Protein AF-A0A9D5YUS1-F1 (afdb_monomer)

Radius of gyration: 22.43 Å; Cα contacts (8 Å, |Δi|>4): 628; chains: 1; bounding box: 53×38×74 Å

Structure (mmCIF, N/CA/C/O backbone):
data_AF-A0A9D5YUS1-F1
#
_entry.id   AF-A0A9D5YUS1-F1
#
loop_
_atom_site.group_PDB
_atom_site.id
_atom_site.type_symbol
_atom_site.label_atom_id
_atom_site.label_alt_id
_atom_site.label_comp_id
_atom_site.label_asym_id
_atom_site.label_entity_id
_atom_site.label_seq_id
_atom_site.pdbx_PDB_ins_code
_atom_site.Cartn_x
_atom_site.Cartn_y
_atom_site.Cartn_z
_atom_site.occupancy
_atom_site.B_iso_or_equiv
_atom_site.auth_seq_id
_atom_site.auth_comp_id
_atom_site.auth_asym_id
_atom_site.auth_atom_id
_atom_site.pdbx_PDB_model_num
ATOM 1 N N . MET A 1 1 ? -19.672 -1.812 -15.812 1.00 39.19 1 MET A N 1
ATOM 2 C CA . MET A 1 1 ? -18.344 -2.296 -16.246 1.00 39.19 1 MET A CA 1
ATOM 3 C C . MET A 1 1 ? -17.458 -2.281 -15.015 1.00 39.19 1 MET A C 1
ATOM 5 O O . MET A 1 1 ? -17.351 -1.230 -14.402 1.00 39.19 1 MET A O 1
ATOM 9 N N . THR A 1 2 ? -16.936 -3.424 -14.576 1.00 44.16 2 THR A N 1
ATOM 10 C CA . THR A 1 2 ? -15.989 -3.478 -13.451 1.00 44.16 2 THR A CA 1
ATOM 11 C C . THR A 1 2 ? -14.729 -2.707 -13.833 1.00 44.16 2 THR A C 1
ATOM 13 O O . THR A 1 2 ? -14.176 -2.952 -14.905 1.00 44.16 2 THR A O 1
ATOM 16 N N . ALA A 1 3 ? -14.318 -1.747 -13.003 1.00 53.91 3 ALA A N 1
ATOM 17 C CA . ALA A 1 3 ? -13.091 -0.990 -13.224 1.00 53.91 3 ALA A CA 1
ATOM 18 C C . ALA A 1 3 ? -11.908 -1.963 -13.360 1.00 53.91 3 ALA A C 1
ATOM 20 O O . ALA A 1 3 ? -11.764 -2.884 -12.553 1.00 53.91 3 ALA A O 1
ATOM 21 N N . LYS A 1 4 ? -11.114 -1.803 -14.424 1.00 78.38 4 LYS A N 1
ATOM 22 C CA . LYS A 1 4 ? -9.898 -2.595 -14.636 1.00 78.38 4 LYS A CA 1
ATOM 23 C C . LYS A 1 4 ? -8.860 -2.182 -13.596 1.00 78.38 4 LYS A C 1
ATOM 25 O O . LYS A 1 4 ? -8.662 -0.986 -13.415 1.00 78.38 4 LYS A O 1
ATOM 30 N N . LEU A 1 5 ? -8.214 -3.155 -12.950 1.00 85.50 5 LEU A N 1
ATOM 31 C CA . LEU A 1 5 ? -7.051 -2.908 -12.090 1.00 85.50 5 LEU A CA 1
ATOM 32 C C . LEU A 1 5 ? -5.943 -2.273 -12.940 1.00 85.50 5 LEU A C 1
ATOM 34 O O . LEU A 1 5 ? -5.672 -2.793 -14.019 1.00 85.50 5 LEU A O 1
ATOM 38 N N . LYS A 1 6 ? -5.292 -1.210 -12.472 1.00 93.75 6 LYS A N 1
ATOM 39 C CA . LYS A 1 6 ? -4.247 -0.488 -13.208 1.00 93.75 6 LYS A CA 1
ATOM 40 C C . LYS A 1 6 ? -2.895 -0.593 -12.515 1.00 93.75 6 LYS A C 1
ATOM 42 O O . LYS A 1 6 ? -2.761 -0.259 -11.341 1.00 93.75 6 LYS A O 1
ATOM 47 N N . ILE A 1 7 ? -1.872 -1.017 -13.247 1.00 96.88 7 ILE A N 1
ATOM 48 C CA . ILE A 1 7 ? -0.494 -1.103 -12.752 1.00 96.88 7 ILE A CA 1
ATOM 49 C C . ILE A 1 7 ? 0.376 -0.133 -13.545 1.00 96.88 7 ILE A C 1
ATOM 51 O O . ILE A 1 7 ? 0.445 -0.222 -14.770 1.00 96.88 7 ILE A O 1
ATOM 55 N N . LEU A 1 8 ? 1.072 0.760 -12.848 1.00 98.44 8 LEU A N 1
ATOM 56 C CA . LEU A 1 8 ? 1.990 1.726 -13.437 1.00 98.44 8 LEU A CA 1
ATOM 57 C C . LEU A 1 8 ? 3.441 1.370 -13.106 1.00 98.44 8 LEU A C 1
ATOM 59 O O . LEU A 1 8 ? 3.817 1.271 -11.939 1.00 98.44 8 LEU A O 1
ATOM 63 N N . LEU A 1 9 ? 4.276 1.218 -14.132 1.00 98.62 9 LEU A N 1
ATOM 64 C CA . LEU A 1 9 ? 5.709 0.965 -13.981 1.00 98.62 9 LEU A CA 1
ATOM 65 C C . LEU A 1 9 ? 6.512 2.247 -14.198 1.00 98.62 9 LEU A C 1
ATOM 67 O O . LEU A 1 9 ? 6.375 2.911 -15.226 1.00 98.62 9 LEU A O 1
ATOM 71 N N . VAL A 1 10 ? 7.397 2.576 -13.260 1.00 98.56 10 VAL A N 1
ATOM 72 C CA . VAL A 1 10 ? 8.106 3.863 -13.242 1.00 98.56 10 VAL A CA 1
ATOM 73 C C . VAL A 1 10 ? 9.614 3.653 -13.283 1.00 98.56 10 VAL A C 1
ATOM 75 O O . VAL A 1 10 ? 10.173 2.947 -12.448 1.00 98.56 10 VAL A O 1
ATOM 78 N N . CYS A 1 11 ? 10.287 4.288 -14.245 1.00 98.12 11 CYS A N 1
ATOM 79 C CA . CYS A 1 11 ? 11.751 4.392 -14.265 1.00 98.12 11 CYS A CA 1
ATOM 80 C C . CYS A 1 11 ? 12.205 5.831 -14.569 1.00 98.12 11 CYS A C 1
ATOM 82 O O . CYS A 1 11 ? 11.420 6.766 -14.446 1.00 98.12 11 CYS A O 1
ATOM 84 N N . THR A 1 12 ? 13.463 6.035 -14.971 1.00 97.88 12 THR A N 1
ATOM 85 C CA . THR A 1 12 ? 13.979 7.369 -15.321 1.00 97.88 12 THR A CA 1
ATOM 86 C C . THR A 1 12 ? 13.372 7.910 -16.621 1.00 97.88 12 THR A C 1
ATOM 88 O O . THR A 1 12 ? 12.560 8.829 -16.588 1.00 97.88 12 THR A O 1
ATOM 91 N N . GLY A 1 13 ? 13.744 7.340 -17.773 1.00 96.94 13 GLY A N 1
ATOM 92 C CA . GLY A 1 13 ? 13.405 7.903 -19.089 1.00 96.94 13 GLY A CA 1
ATOM 93 C C . GLY A 1 13 ? 12.261 7.214 -19.837 1.00 96.94 13 GLY A C 1
ATOM 94 O O . GLY A 1 13 ? 11.932 7.634 -20.937 1.00 96.94 13 GLY A O 1
ATOM 95 N N . ASN A 1 14 ? 11.687 6.135 -19.292 1.00 98.44 14 ASN A N 1
ATOM 96 C CA . ASN A 1 14 ? 10.651 5.318 -19.947 1.00 98.44 14 ASN A CA 1
ATOM 97 C C . ASN A 1 14 ? 11.000 4.838 -21.371 1.00 98.44 14 ASN A C 1
ATOM 99 O O . ASN A 1 14 ? 10.140 4.696 -22.233 1.00 98.44 14 ASN A O 1
ATOM 103 N N . THR A 1 15 ? 12.278 4.548 -21.613 1.00 97.81 15 THR A N 1
ATOM 104 C CA . THR A 1 15 ? 12.771 3.995 -22.889 1.00 97.81 15 THR A CA 1
ATOM 105 C C . THR A 1 15 ? 13.453 2.637 -22.731 1.00 97.81 15 THR A C 1
ATOM 107 O O . THR A 1 15 ? 13.662 1.944 -23.723 1.00 97.81 15 THR A O 1
ATOM 110 N N . CYS A 1 16 ? 13.810 2.247 -21.502 1.00 97.50 16 CYS A N 1
ATOM 111 C CA . CYS A 1 16 ? 14.484 0.982 -21.200 1.00 97.50 16 CYS A CA 1
ATOM 112 C C . CYS A 1 16 ? 13.656 0.147 -20.215 1.00 97.50 16 CYS A C 1
ATOM 114 O O . CYS A 1 16 ? 12.750 -0.569 -20.626 1.00 97.50 16 CYS A O 1
ATOM 116 N N . ARG A 1 17 ? 13.932 0.270 -18.911 1.00 98.31 17 ARG A N 1
ATOM 117 C CA . ARG A 1 17 ? 13.403 -0.614 -17.859 1.00 98.31 17 ARG A CA 1
ATOM 118 C C . ARG A 1 17 ? 11.883 -0.681 -17.801 1.00 98.31 17 ARG A C 1
ATOM 120 O O . ARG A 1 17 ? 11.339 -1.767 -17.942 1.00 98.31 17 ARG A O 1
ATOM 127 N N . SER A 1 18 ? 11.192 0.449 -17.628 1.00 98.31 18 SER A N 1
ATOM 128 C CA . SER A 1 18 ? 9.726 0.429 -17.506 1.00 98.31 18 SER A CA 1
ATOM 129 C C . SER A 1 18 ? 9.020 0.036 -18.810 1.00 98.31 18 SER A C 1
ATOM 131 O O . SER A 1 18 ? 7.980 -0.606 -18.742 1.00 98.31 18 SER A O 1
ATOM 133 N N . ALA A 1 19 ? 9.627 0.298 -19.975 1.00 98.44 19 ALA A N 1
ATOM 134 C CA . ALA A 1 19 ? 9.123 -0.163 -21.273 1.00 98.44 19 ALA A CA 1
ATOM 135 C C . ALA A 1 19 ? 9.233 -1.693 -21.430 1.00 98.44 19 ALA A C 1
ATOM 137 O O . ALA A 1 19 ? 8.261 -2.357 -21.783 1.00 98.44 19 ALA A O 1
ATOM 138 N N . MET A 1 20 ? 10.402 -2.270 -21.114 1.00 98.62 20 MET A N 1
ATOM 139 C CA . MET A 1 20 ? 10.592 -3.729 -21.101 1.00 98.62 20 MET A CA 1
ATOM 140 C C . MET A 1 20 ? 9.667 -4.395 -20.080 1.00 98.62 20 MET A C 1
ATOM 142 O O . MET A 1 20 ? 9.009 -5.386 -20.383 1.00 98.62 20 MET A O 1
ATOM 146 N N . ALA A 1 21 ? 9.586 -3.822 -18.880 1.00 98.56 21 ALA A N 1
ATOM 147 C CA . ALA A 1 21 ? 8.764 -4.342 -17.802 1.00 98.56 21 ALA A CA 1
ATOM 148 C C . ALA A 1 21 ? 7.266 -4.311 -18.150 1.00 98.56 21 ALA A C 1
ATOM 150 O O . ALA A 1 21 ? 6.559 -5.255 -17.815 1.00 98.56 21 ALA A O 1
ATOM 151 N N . GLU A 1 22 ? 6.785 -3.284 -18.863 1.00 98.62 22 GLU A N 1
ATOM 152 C CA . GLU A 1 22 ? 5.395 -3.223 -19.328 1.00 98.62 22 GLU A CA 1
ATOM 153 C C . GLU A 1 22 ? 5.089 -4.384 -20.281 1.00 98.62 22 GLU A C 1
ATOM 155 O O . GLU A 1 22 ? 4.113 -5.106 -20.074 1.00 98.62 22 GLU A O 1
ATOM 160 N N . ALA A 1 23 ? 5.933 -4.606 -21.294 1.00 98.25 23 ALA A N 1
ATOM 161 C CA . ALA A 1 23 ? 5.740 -5.697 -22.249 1.00 98.25 23 ALA A CA 1
ATOM 162 C C . ALA A 1 23 ? 5.805 -7.079 -21.577 1.00 98.25 23 ALA A C 1
ATOM 164 O O . ALA A 1 23 ? 4.957 -7.936 -21.837 1.00 98.25 23 ALA A O 1
ATOM 165 N N . LEU A 1 24 ? 6.774 -7.280 -20.677 1.00 98.50 24 LEU A N 1
ATOM 166 C CA . LEU A 1 24 ? 6.909 -8.510 -19.897 1.00 98.50 24 LEU A CA 1
ATOM 167 C C . LEU A 1 24 ? 5.684 -8.754 -19.012 1.00 98.50 24 LEU A C 1
ATOM 169 O O . LEU A 1 24 ? 5.133 -9.853 -19.028 1.00 98.50 24 LEU A O 1
ATOM 173 N N . LEU A 1 25 ? 5.232 -7.740 -18.270 1.00 98.00 25 LEU A N 1
ATOM 174 C CA . LEU A 1 25 ? 4.095 -7.873 -17.364 1.00 98.00 25 LEU A CA 1
ATOM 175 C C . LEU A 1 25 ? 2.804 -8.166 -18.131 1.00 98.00 25 LEU A C 1
ATOM 177 O O . LEU A 1 25 ? 2.051 -9.044 -17.721 1.00 98.00 25 LEU A O 1
ATOM 181 N N . ARG A 1 26 ? 2.570 -7.504 -19.272 1.00 97.25 26 ARG A N 1
ATOM 182 C CA . ARG A 1 26 ? 1.420 -7.812 -20.139 1.00 97.25 26 ARG A CA 1
ATOM 183 C C . ARG A 1 26 ? 1.423 -9.276 -20.582 1.00 97.25 26 ARG A C 1
ATOM 185 O O . ARG A 1 26 ? 0.380 -9.919 -20.501 1.00 97.25 26 ARG A O 1
ATOM 192 N N . ARG A 1 27 ? 2.578 -9.819 -20.992 1.00 97.00 27 ARG A N 1
ATOM 193 C CA . ARG A 1 27 ? 2.707 -11.244 -21.344 1.00 97.00 27 ARG A CA 1
ATOM 194 C C . ARG A 1 27 ? 2.386 -12.149 -20.153 1.00 97.00 27 ARG A C 1
ATOM 196 O O . ARG A 1 27 ? 1.544 -13.028 -20.285 1.00 97.00 27 ARG A O 1
ATOM 203 N N . ILE A 1 28 ? 3.007 -11.899 -18.997 1.00 96.31 28 ILE A N 1
ATOM 204 C CA . ILE A 1 28 ? 2.814 -12.702 -17.776 1.00 96.31 28 ILE A CA 1
ATOM 205 C C . ILE A 1 28 ? 1.338 -12.709 -17.347 1.00 96.31 28 ILE A C 1
ATOM 207 O O . ILE A 1 28 ? 0.801 -13.754 -16.983 1.00 96.31 28 ILE A O 1
ATOM 211 N N . LEU A 1 29 ? 0.672 -11.551 -17.379 1.00 94.62 29 LEU A N 1
ATOM 212 C CA . LEU A 1 29 ? -0.744 -11.430 -17.024 1.00 94.62 29 LEU A CA 1
ATOM 213 C C . LEU A 1 29 ? -1.636 -12.190 -18.009 1.00 94.62 29 LEU A C 1
ATOM 215 O O . LEU A 1 29 ? -2.526 -12.913 -17.566 1.00 94.62 29 LEU A O 1
ATOM 219 N N . HIS A 1 30 ? -1.376 -12.069 -19.313 1.00 93.31 30 HIS A N 1
ATOM 220 C CA . HIS A 1 30 ? -2.123 -12.784 -20.348 1.00 93.31 30 HIS A CA 1
ATOM 221 C C . HIS A 1 30 ? -1.999 -14.307 -20.192 1.00 93.31 30 HIS A C 1
ATOM 223 O O . HIS A 1 30 ? -3.004 -15.011 -20.133 1.00 93.31 30 HIS A O 1
ATOM 229 N N . GLU A 1 31 ? -0.776 -14.817 -20.017 1.00 92.50 31 GLU A N 1
ATOM 230 C CA . GLU A 1 31 ? -0.502 -16.247 -19.797 1.00 92.50 31 GLU A CA 1
ATOM 231 C C . GLU A 1 31 ? -1.205 -16.805 -18.549 1.00 92.50 31 GLU A C 1
ATOM 233 O O . GLU A 1 31 ? -1.508 -17.996 -18.479 1.00 92.50 31 GLU A O 1
ATOM 238 N N . ARG A 1 32 ? -1.493 -15.944 -17.566 1.00 87.62 32 ARG A N 1
ATOM 239 C CA . ARG A 1 32 ? -2.173 -16.293 -16.312 1.00 87.62 32 ARG A CA 1
ATOM 240 C C . ARG A 1 32 ? -3.671 -15.961 -16.302 1.00 87.62 32 ARG A C 1
ATOM 242 O O . ARG A 1 32 ? -4.313 -16.154 -15.273 1.00 87.62 32 ARG A O 1
ATOM 249 N N . GLY A 1 33 ? -4.237 -15.468 -17.407 1.00 87.38 33 GLY A N 1
ATOM 250 C CA . GLY A 1 33 ? -5.666 -15.148 -17.531 1.00 87.38 33 GLY A CA 1
ATOM 251 C C . GLY A 1 33 ? -6.114 -13.846 -16.846 1.00 87.38 33 GLY A C 1
ATOM 252 O O . GLY A 1 33 ? -7.291 -13.686 -16.523 1.00 87.38 33 GLY A O 1
ATOM 253 N N . TYR A 1 34 ? -5.201 -12.898 -16.615 1.00 86.06 34 TYR A N 1
ATOM 254 C CA . TYR A 1 34 ? -5.466 -11.596 -15.985 1.00 86.06 34 TYR A CA 1
ATOM 255 C C . TYR A 1 34 ? -5.660 -10.458 -17.009 1.00 86.06 34 TYR A C 1
ATOM 257 O O . TYR A 1 34 ? -5.232 -9.329 -16.786 1.00 86.06 34 TYR A O 1
ATOM 265 N N . ASP A 1 35 ? -6.372 -10.708 -18.114 1.00 82.81 35 ASP A N 1
ATOM 266 C CA . ASP A 1 35 ? -6.595 -9.725 -19.202 1.00 82.81 35 ASP A CA 1
ATOM 267 C C . ASP A 1 35 ? -7.422 -8.485 -18.791 1.00 82.81 35 ASP A C 1
ATOM 269 O O . ASP A 1 35 ? -7.553 -7.501 -19.527 1.00 82.81 35 ASP A O 1
ATOM 273 N N . HIS A 1 36 ? -8.021 -8.533 -17.601 1.00 84.31 36 HIS A N 1
ATOM 274 C CA . HIS A 1 36 ? -8.753 -7.423 -16.999 1.00 84.31 36 HIS A CA 1
ATOM 275 C C . HIS A 1 36 ? -7.840 -6.415 -16.283 1.00 84.31 36 HIS A C 1
ATOM 277 O O . HIS A 1 36 ? -8.336 -5.379 -15.842 1.00 84.31 36 HIS A O 1
ATOM 283 N N . VAL A 1 37 ? -6.543 -6.704 -16.158 1.00 90.88 37 VAL A N 1
ATOM 284 C CA . VAL A 1 37 ? -5.543 -5.798 -15.589 1.00 90.88 37 VAL A CA 1
ATOM 285 C C . VAL A 1 37 ? -4.945 -4.956 -16.711 1.00 90.88 37 VAL A C 1
ATOM 287 O O . VAL A 1 37 ? -4.441 -5.484 -17.700 1.00 90.88 37 VAL A O 1
ATOM 290 N N . ASP A 1 38 ? -5.008 -3.639 -16.564 1.00 94.44 38 ASP A N 1
ATOM 291 C CA . ASP A 1 38 ? -4.321 -2.705 -17.441 1.00 94.44 38 ASP A CA 1
ATOM 292 C C . ASP A 1 38 ? -2.926 -2.387 -16.895 1.00 94.44 38 ASP A C 1
ATOM 294 O O . ASP A 1 38 ? -2.710 -2.283 -15.686 1.00 94.44 38 ASP A O 1
ATOM 298 N N . VAL A 1 39 ? -1.971 -2.237 -17.802 1.00 97.25 39 VAL A N 1
ATOM 299 C CA . VAL A 1 39 ? -0.572 -1.959 -17.475 1.00 97.25 39 VAL A CA 1
ATOM 300 C C . VAL A 1 39 ? -0.168 -0.706 -18.226 1.00 97.25 39 VAL A C 1
ATOM 302 O O . VAL A 1 39 ? -0.504 -0.554 -19.394 1.00 97.25 39 VAL A O 1
ATOM 305 N N . ALA A 1 40 ? 0.566 0.183 -17.584 1.00 97.81 40 ALA A N 1
ATOM 306 C CA . ALA A 1 40 ? 1.164 1.342 -18.222 1.00 97.81 40 ALA A CA 1
ATOM 307 C C . ALA A 1 40 ? 2.585 1.542 -17.700 1.00 97.81 40 ALA A C 1
ATOM 309 O O . ALA A 1 40 ? 2.962 1.024 -16.646 1.00 97.81 40 ALA A O 1
ATOM 310 N N . SER A 1 41 ? 3.375 2.328 -18.422 1.00 98.50 41 SER A N 1
ATOM 311 C CA . SER A 1 41 ? 4.687 2.761 -17.969 1.00 98.50 41 SER A CA 1
ATOM 312 C C . SER A 1 41 ? 4.913 4.249 -18.210 1.00 98.50 41 SER A C 1
ATOM 314 O O . SER A 1 41 ? 4.414 4.819 -19.182 1.00 98.50 41 SER A O 1
ATOM 316 N N . SER A 1 42 ? 5.687 4.854 -17.307 1.00 98.50 42 SER A N 1
ATOM 317 C CA . SER A 1 42 ? 6.075 6.265 -17.339 1.00 98.50 42 SER A CA 1
ATOM 318 C C . SER A 1 42 ? 7.501 6.459 -16.819 1.00 98.50 42 SER A C 1
ATOM 320 O O . SER A 1 42 ? 8.142 5.529 -16.306 1.00 98.50 42 SER A O 1
ATOM 322 N N . GLY A 1 43 ? 8.032 7.670 -16.994 1.00 98.12 43 GLY A N 1
ATOM 323 C CA . GLY A 1 43 ? 9.368 8.042 -16.544 1.00 98.12 43 GLY A CA 1
ATOM 324 C C . GLY A 1 43 ? 9.389 9.368 -15.796 1.00 98.12 43 GLY A C 1
ATOM 325 O O . GLY A 1 43 ? 8.763 10.330 -16.231 1.00 98.12 43 GLY A O 1
ATOM 326 N N . VAL A 1 44 ? 10.132 9.430 -14.689 1.00 97.69 44 VAL A N 1
ATOM 327 C CA . VAL A 1 44 ? 10.260 10.646 -13.857 1.00 97.69 44 VAL A CA 1
ATOM 328 C C . VAL A 1 44 ? 10.997 11.789 -14.566 1.00 97.69 44 VAL A C 1
ATOM 330 O O . VAL A 1 44 ? 10.892 12.941 -14.163 1.00 97.69 44 VAL A O 1
ATOM 333 N N . ALA A 1 45 ? 11.746 11.470 -15.623 1.00 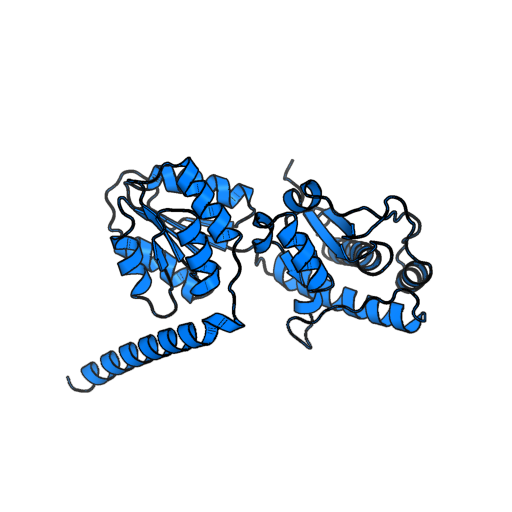95.31 45 ALA A N 1
ATOM 334 C CA . ALA A 1 45 ? 12.480 12.414 -16.462 1.00 95.31 45 ALA A CA 1
ATOM 335 C C . ALA A 1 45 ? 12.328 12.065 -17.956 1.00 95.31 45 ALA A C 1
ATOM 337 O O . ALA A 1 45 ? 13.267 12.210 -18.739 1.00 95.31 45 ALA A O 1
ATOM 338 N N . ALA A 1 46 ? 11.169 11.528 -18.349 1.00 95.62 46 ALA A N 1
ATOM 339 C CA . ALA A 1 46 ? 10.896 11.183 -19.739 1.00 95.62 46 ALA A CA 1
ATOM 340 C C . ALA A 1 46 ? 10.435 12.407 -20.542 1.00 95.62 46 ALA A C 1
ATOM 342 O O . ALA A 1 46 ? 9.628 13.204 -20.073 1.00 95.62 46 ALA A O 1
ATOM 343 N N . CYS A 1 47 ? 10.903 12.501 -21.786 1.00 94.88 47 CYS A N 1
ATOM 344 C CA . CYS A 1 47 ? 10.241 13.298 -22.815 1.00 94.88 47 CYS A CA 1
ATOM 345 C C . CYS A 1 47 ? 9.174 12.426 -23.481 1.00 94.88 47 CYS A C 1
ATOM 347 O O . CYS A 1 47 ? 9.444 11.254 -23.742 1.00 94.88 47 CYS A O 1
ATOM 349 N N . ASP A 1 48 ? 7.997 12.965 -23.782 1.00 96.81 48 ASP A N 1
ATOM 350 C CA . ASP A 1 48 ? 6.930 12.191 -24.422 1.00 96.81 48 ASP A CA 1
ATOM 351 C C . ASP A 1 48 ? 7.275 11.798 -25.866 1.00 96.81 48 ASP A C 1
ATOM 353 O O . ASP A 1 48 ? 7.897 12.558 -26.610 1.00 96.81 48 ASP A O 1
ATOM 357 N N . GLY A 1 49 ? 6.834 10.609 -26.280 1.00 96.81 49 GLY A N 1
ATOM 358 C CA . GLY A 1 49 ? 6.903 10.165 -27.675 1.00 96.81 49 GLY A CA 1
ATOM 359 C C . GLY A 1 49 ? 8.233 9.542 -28.110 1.00 96.81 49 GLY A C 1
ATOM 360 O O . GLY A 1 49 ? 8.378 9.180 -29.277 1.00 96.81 49 GLY A O 1
ATOM 361 N N . VAL A 1 50 ? 9.205 9.382 -27.209 1.00 97.38 50 VAL A N 1
ATOM 362 C CA . VAL A 1 50 ? 10.496 8.755 -27.525 1.00 97.38 50 VAL A CA 1
ATOM 363 C C . VAL A 1 50 ? 10.327 7.239 -27.613 1.00 97.38 50 VAL A C 1
ATOM 365 O O . VAL A 1 50 ? 9.756 6.599 -26.731 1.00 97.38 50 VAL A O 1
ATOM 368 N N . ALA A 1 51 ? 10.839 6.643 -28.688 1.00 97.81 51 ALA A N 1
ATOM 369 C CA . ALA A 1 51 ? 10.802 5.196 -28.868 1.00 97.81 51 ALA A CA 1
ATOM 370 C C . ALA A 1 51 ? 11.619 4.463 -27.788 1.00 97.81 51 ALA A C 1
ATOM 372 O O . ALA A 1 51 ? 12.579 4.999 -27.227 1.00 97.81 51 ALA A O 1
ATOM 373 N N . ALA A 1 52 ? 11.285 3.192 -27.547 1.00 97.44 52 ALA A N 1
ATOM 374 C CA . ALA A 1 52 ? 12.132 2.318 -26.739 1.00 97.44 52 ALA A CA 1
ATOM 375 C C . ALA A 1 52 ? 13.564 2.269 -27.303 1.00 97.44 52 ALA A C 1
ATOM 377 O O . ALA A 1 52 ? 13.773 2.264 -28.523 1.00 97.44 52 ALA A O 1
ATOM 378 N N . SER A 1 53 ? 14.556 2.219 -26.412 1.00 97.38 53 SER A N 1
ATOM 379 C CA . SER A 1 53 ? 15.961 2.227 -26.809 1.00 97.38 53 SER A CA 1
ATOM 380 C C . SER A 1 53 ? 16.295 1.002 -27.672 1.00 97.38 53 SER A C 1
ATOM 382 O O . SER A 1 53 ? 15.668 -0.053 -27.520 1.00 97.38 53 SER A O 1
ATOM 384 N N . PRO A 1 54 ? 17.295 1.088 -28.568 1.00 97.12 54 PRO A N 1
ATOM 385 C CA . PRO A 1 54 ? 17.689 -0.051 -29.394 1.00 97.12 54 PRO A CA 1
ATOM 386 C C . PRO A 1 54 ? 18.022 -1.306 -28.575 1.00 97.12 54 PRO A C 1
ATOM 388 O O . PRO A 1 54 ? 17.597 -2.397 -28.944 1.00 97.12 54 PRO A O 1
ATOM 391 N N . GLY A 1 55 ? 18.708 -1.146 -27.435 1.00 97.31 55 GLY A N 1
ATOM 392 C CA . GLY A 1 55 ? 19.037 -2.250 -26.529 1.00 97.31 55 GLY A CA 1
ATOM 393 C C . GLY A 1 55 ? 17.797 -2.894 -25.905 1.00 97.31 55 GLY A C 1
ATOM 394 O O . GLY A 1 55 ? 17.674 -4.116 -25.911 1.00 97.31 55 GLY A O 1
ATOM 395 N N . ALA A 1 56 ? 16.828 -2.088 -25.459 1.00 97.62 56 ALA A N 1
ATOM 396 C CA . ALA A 1 56 ? 15.573 -2.598 -24.908 1.00 97.62 56 ALA A CA 1
ATOM 397 C C . ALA A 1 56 ? 14.741 -3.339 -25.963 1.00 97.62 56 ALA A C 1
ATOM 399 O O . ALA A 1 56 ? 14.214 -4.419 -25.700 1.00 97.62 56 ALA A O 1
ATOM 400 N N . ARG A 1 57 ? 14.666 -2.794 -27.185 1.00 97.88 57 ARG A N 1
ATOM 401 C CA . ARG A 1 57 ? 13.997 -3.448 -28.320 1.00 97.88 57 ARG A CA 1
ATOM 402 C C . ARG A 1 57 ? 14.659 -4.778 -28.671 1.00 97.88 57 ARG A C 1
ATOM 404 O O . ARG A 1 57 ? 13.952 -5.754 -28.889 1.00 97.88 57 ARG A O 1
ATOM 411 N N . ALA A 1 58 ? 15.990 -4.822 -28.708 1.00 96.88 58 ALA A N 1
ATOM 412 C CA . ALA A 1 58 ? 16.737 -6.041 -28.997 1.00 96.88 58 ALA A CA 1
ATOM 413 C C . ALA A 1 58 ? 16.521 -7.115 -27.918 1.00 96.88 58 ALA A C 1
ATOM 415 O O . ALA A 1 58 ? 16.237 -8.261 -28.258 1.00 96.88 58 ALA A O 1
ATOM 416 N N . ALA A 1 59 ? 16.584 -6.742 -26.636 1.00 97.62 59 ALA A N 1
ATOM 417 C CA . ALA A 1 59 ? 16.351 -7.669 -25.529 1.00 97.62 59 ALA A CA 1
ATOM 418 C C . ALA A 1 59 ? 14.922 -8.234 -25.532 1.00 97.62 59 ALA A C 1
ATOM 420 O O . ALA A 1 59 ? 14.735 -9.437 -25.385 1.00 97.62 59 ALA A O 1
ATOM 421 N N . MET A 1 60 ? 13.904 -7.400 -25.768 1.00 98.25 60 MET A N 1
ATOM 422 C CA . MET A 1 60 ? 12.520 -7.882 -25.868 1.00 98.25 60 MET A CA 1
ATOM 423 C C . MET A 1 60 ? 12.284 -8.747 -27.107 1.00 98.25 60 MET A C 1
ATOM 425 O O . MET A 1 60 ? 11.605 -9.768 -27.006 1.00 98.25 60 MET A O 1
ATOM 429 N N . ALA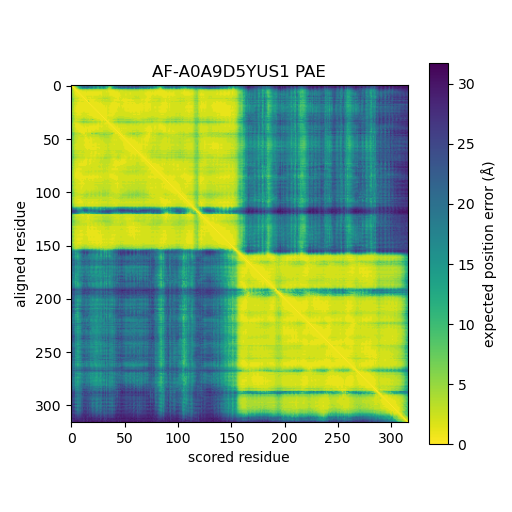 A 1 61 ? 12.899 -8.412 -28.245 1.00 97.19 61 ALA A N 1
ATOM 430 C CA . ALA A 1 61 ? 12.788 -9.213 -29.461 1.00 97.19 61 ALA A CA 1
ATOM 431 C C . ALA A 1 61 ? 13.336 -10.639 -29.273 1.00 97.19 61 ALA A C 1
ATOM 433 O O . ALA A 1 61 ? 12.738 -11.586 -29.782 1.00 97.19 61 ALA A O 1
ATOM 434 N N . GLN A 1 62 ? 14.413 -10.817 -28.494 1.00 95.75 62 GLN A N 1
ATOM 435 C CA . GLN A 1 62 ? 14.935 -12.148 -28.135 1.00 95.75 62 GLN A CA 1
ATOM 436 C C . GLN A 1 62 ? 13.924 -12.988 -27.339 1.00 95.75 62 GLN A C 1
ATOM 438 O O . GLN A 1 62 ? 13.940 -14.213 -27.422 1.00 95.75 62 GLN A O 1
ATOM 443 N N . LEU A 1 63 ? 13.016 -12.335 -26.611 1.00 96.12 63 LEU A N 1
ATOM 444 C CA . LEU A 1 63 ? 11.937 -12.964 -25.849 1.00 96.12 63 LEU A CA 1
ATOM 445 C C . LEU A 1 63 ? 10.614 -13.050 -26.634 1.00 96.12 63 LEU A C 1
ATOM 447 O O . LEU A 1 63 ? 9.586 -13.401 -26.051 1.00 96.12 63 LEU A O 1
ATOM 451 N N . GLY A 1 64 ? 10.617 -12.710 -27.929 1.00 96.88 64 GLY A N 1
ATOM 452 C CA . GLY A 1 64 ? 9.424 -12.698 -28.780 1.00 96.88 64 GLY A CA 1
ATOM 453 C C . GLY A 1 64 ? 8.456 -11.541 -28.505 1.00 96.88 64 GLY A C 1
ATOM 454 O O . GLY A 1 64 ? 7.289 -11.624 -28.880 1.00 96.88 64 GLY A O 1
ATOM 455 N N . LEU A 1 65 ? 8.912 -10.477 -27.839 1.00 97.44 65 LEU A N 1
ATOM 456 C CA . LEU A 1 65 ? 8.110 -9.307 -27.480 1.00 97.44 65 LEU A CA 1
ATOM 457 C C . LEU A 1 65 ? 8.463 -8.099 -28.356 1.00 97.44 65 LEU A C 1
ATOM 459 O O . LEU A 1 65 ? 9.634 -7.816 -28.609 1.00 97.44 65 LEU A O 1
ATOM 463 N N . ASP A 1 66 ? 7.442 -7.356 -28.791 1.00 95.56 66 ASP A N 1
ATOM 464 C CA . ASP A 1 66 ? 7.606 -6.183 -29.651 1.00 95.56 66 ASP A CA 1
ATOM 465 C C . ASP A 1 66 ? 7.448 -4.867 -28.873 1.00 95.56 66 ASP A C 1
ATOM 467 O O . ASP A 1 66 ? 6.400 -4.590 -28.291 1.00 95.56 66 ASP A O 1
ATOM 471 N N . LEU A 1 67 ? 8.485 -4.026 -28.919 1.00 96.81 67 LEU A N 1
ATOM 472 C CA . LEU A 1 67 ? 8.484 -2.658 -28.384 1.00 96.81 67 LEU A CA 1
ATOM 473 C C . LEU A 1 67 ? 8.453 -1.579 -29.481 1.00 96.81 67 LEU A C 1
ATOM 475 O O . LEU A 1 67 ? 8.645 -0.402 -29.188 1.00 96.81 67 LEU A O 1
ATOM 479 N N . SER A 1 68 ? 8.235 -1.934 -30.751 1.00 93.31 68 SER A N 1
ATOM 480 C CA . SER A 1 68 ? 8.246 -0.984 -31.875 1.00 93.31 68 SER A CA 1
ATOM 481 C C . SER A 1 68 ? 7.197 0.125 -31.754 1.00 93.31 68 SER A C 1
ATOM 483 O O . SER A 1 68 ? 7.411 1.230 -32.246 1.00 93.31 68 SER A O 1
ATOM 485 N N . ARG A 1 69 ? 6.081 -0.168 -31.078 1.00 94.56 69 ARG A N 1
ATOM 486 C CA . ARG A 1 69 ? 4.972 0.764 -30.831 1.00 94.56 69 ARG A CA 1
ATOM 487 C C . ARG A 1 69 ? 5.077 1.495 -29.495 1.00 94.56 69 ARG A C 1
ATOM 489 O O . ARG A 1 69 ? 4.205 2.303 -29.186 1.00 94.56 69 ARG A O 1
ATOM 496 N N . HIS A 1 70 ? 6.098 1.192 -28.691 1.00 97.62 70 HIS A N 1
ATOM 497 C CA . HIS A 1 70 ? 6.314 1.877 -27.423 1.00 97.62 70 HIS A CA 1
ATOM 498 C C . HIS A 1 70 ? 6.664 3.342 -27.673 1.00 97.62 70 HIS A C 1
ATOM 500 O O . HIS A 1 70 ? 7.523 3.650 -28.499 1.00 97.62 70 HIS A O 1
ATOM 506 N N . ALA A 1 71 ? 6.036 4.223 -26.906 1.00 97.75 71 ALA A N 1
ATOM 507 C CA . ALA A 1 71 ? 6.324 5.644 -26.876 1.00 97.75 71 ALA A CA 1
ATOM 508 C C . ALA A 1 71 ? 6.401 6.067 -25.411 1.00 97.75 71 ALA A C 1
ATOM 510 O O . ALA A 1 71 ? 5.475 5.791 -24.643 1.00 97.75 71 ALA A O 1
ATOM 511 N N . SER A 1 72 ? 7.507 6.700 -25.028 1.00 98.31 72 SER A N 1
ATOM 512 C CA . SER A 1 72 ? 7.720 7.153 -23.661 1.00 98.31 72 SER A CA 1
ATOM 513 C C . SER A 1 72 ? 6.662 8.166 -23.234 1.00 98.31 72 SER A C 1
ATOM 515 O O . SER A 1 72 ? 6.143 8.931 -24.053 1.00 98.31 72 SER A O 1
ATOM 517 N N . ARG A 1 73 ? 6.362 8.170 -21.937 1.00 98.25 73 ARG A N 1
ATOM 518 C CA . ARG A 1 73 ? 5.446 9.100 -21.282 1.00 98.25 73 ARG A CA 1
ATOM 519 C C . ARG A 1 73 ? 6.072 9.643 -20.003 1.00 98.25 73 ARG A C 1
ATOM 521 O O . ARG A 1 73 ? 6.596 8.873 -19.191 1.00 98.25 73 ARG A O 1
ATOM 528 N N . ALA A 1 74 ? 6.003 10.950 -19.802 1.00 97.81 74 ALA A N 1
ATOM 529 C CA . ALA A 1 74 ? 6.328 11.592 -18.541 1.00 97.81 74 ALA A CA 1
ATOM 530 C C . ALA A 1 74 ? 5.397 11.076 -17.436 1.00 97.81 74 ALA A C 1
ATOM 532 O O . ALA A 1 74 ? 4.218 10.792 -17.660 1.00 97.81 74 ALA A O 1
ATOM 533 N N . LEU A 1 75 ? 5.942 10.906 -16.234 1.00 97.81 75 LEU A N 1
ATOM 534 C CA . LEU A 1 75 ? 5.142 10.577 -15.066 1.00 97.81 75 LEU A CA 1
ATOM 535 C C . LEU A 1 75 ? 4.307 11.796 -14.664 1.00 97.81 75 LEU A C 1
ATOM 537 O O . LEU A 1 75 ? 4.861 12.866 -14.422 1.00 97.81 75 LEU A O 1
ATOM 541 N N . THR A 1 76 ? 2.993 11.617 -14.550 1.00 95.06 76 THR A N 1
ATOM 542 C CA . THR A 1 76 ? 2.078 12.668 -14.091 1.00 95.06 76 THR A CA 1
ATOM 543 C C . THR A 1 76 ? 1.408 12.285 -12.777 1.00 95.06 76 THR A C 1
ATOM 545 O O . THR A 1 76 ? 1.352 11.109 -12.402 1.00 95.06 76 THR A O 1
ATOM 548 N N . TRP A 1 77 ? 0.891 13.286 -12.065 1.00 89.88 77 TRP A N 1
ATOM 549 C CA . TRP A 1 77 ? 0.135 13.070 -10.834 1.00 89.88 77 TRP A CA 1
ATOM 550 C C . TRP A 1 77 ? -1.146 12.268 -11.097 1.00 89.88 77 TRP A C 1
ATOM 552 O O . TRP A 1 77 ? -1.466 11.354 -10.344 1.00 89.88 77 TRP A O 1
ATOM 562 N N . GLU A 1 78 ? -1.837 12.537 -12.206 1.00 91.62 78 GLU A N 1
ATOM 563 C CA . GLU A 1 78 ? -3.064 11.837 -12.598 1.00 91.62 78 GLU A CA 1
ATOM 564 C C . GLU A 1 78 ? -2.801 10.349 -12.823 1.00 91.62 78 GLU A C 1
ATOM 566 O O . GLU A 1 78 ? -3.559 9.517 -12.332 1.00 91.62 78 GLU A O 1
ATOM 571 N N . ALA A 1 79 ? -1.699 10.003 -13.499 1.00 92.75 79 ALA A N 1
ATOM 572 C CA . ALA A 1 79 ? -1.300 8.611 -13.697 1.00 92.75 79 ALA A CA 1
ATOM 573 C C . ALA A 1 79 ? -1.024 7.898 -12.362 1.00 92.75 79 ALA A C 1
ATOM 575 O O . ALA A 1 79 ? -1.386 6.734 -12.194 1.00 92.75 79 ALA A O 1
ATOM 576 N N . LEU A 1 80 ? -0.418 8.594 -11.392 1.00 88.69 80 LEU A N 1
ATOM 577 C CA . LEU A 1 80 ? -0.180 8.055 -10.051 1.00 88.69 80 LEU A CA 1
ATOM 578 C C . LEU A 1 80 ? -1.473 7.863 -9.264 1.00 88.69 80 LEU A C 1
ATOM 580 O O . LEU A 1 80 ? -1.611 6.868 -8.557 1.00 88.69 80 LEU A O 1
ATOM 584 N N . VAL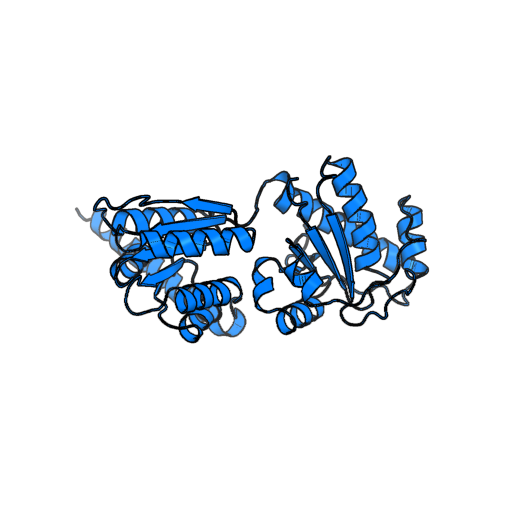 A 1 81 ? -2.415 8.799 -9.356 1.00 81.56 81 VAL A N 1
ATOM 585 C CA . VAL A 1 81 ? -3.712 8.702 -8.676 1.00 81.56 81 VAL A CA 1
ATOM 586 C C . VAL A 1 81 ? -4.551 7.574 -9.262 1.00 81.56 81 VAL A C 1
ATOM 588 O O . VAL A 1 81 ? -5.102 6.789 -8.496 1.00 81.56 81 VAL A O 1
ATOM 591 N N . ASP A 1 82 ? -4.578 7.452 -10.586 1.00 86.88 82 ASP A N 1
ATOM 592 C CA . ASP A 1 82 ? -5.381 6.473 -11.322 1.00 86.88 82 ASP A CA 1
ATOM 593 C C . ASP A 1 82 ? -4.855 5.029 -11.206 1.00 86.88 82 ASP A C 1
ATOM 595 O O . ASP A 1 82 ? -5.624 4.080 -11.336 1.00 86.88 82 ASP A O 1
ATOM 599 N N . ALA A 1 83 ? -3.560 4.832 -10.939 1.00 91.00 83 ALA A N 1
ATOM 600 C CA . ALA A 1 83 ? -2.983 3.499 -10.762 1.00 91.00 83 ALA A CA 1
ATOM 601 C C . ALA A 1 83 ? -3.411 2.839 -9.436 1.00 91.00 83 ALA A C 1
ATOM 603 O O . ALA A 1 83 ? -3.414 3.486 -8.394 1.00 91.00 83 ALA A O 1
ATOM 604 N N . ASP A 1 84 ? -3.672 1.531 -9.427 1.00 85.50 84 ASP A N 1
ATOM 605 C CA . ASP A 1 84 ? -3.857 0.732 -8.204 1.00 85.50 84 ASP A CA 1
ATOM 606 C C . ASP A 1 84 ? -2.524 0.250 -7.613 1.00 85.50 84 ASP A C 1
ATOM 608 O O . ASP A 1 84 ? -2.432 -0.004 -6.415 1.00 85.50 84 ASP A O 1
ATOM 612 N N . TRP A 1 85 ? -1.495 0.119 -8.455 1.00 92.50 85 TRP A N 1
ATOM 613 C CA . TRP A 1 85 ? -0.126 -0.219 -8.068 1.00 92.50 85 TRP A CA 1
ATOM 614 C C . TRP A 1 85 ? 0.869 0.641 -8.830 1.00 92.50 85 TRP A C 1
ATOM 616 O O . TRP A 1 85 ? 0.746 0.813 -10.042 1.00 92.50 85 TRP A O 1
ATOM 626 N N . VAL A 1 86 ? 1.895 1.118 -8.131 1.00 95.81 86 VAL A N 1
ATOM 627 C CA . VAL A 1 86 ? 3.032 1.821 -8.726 1.00 95.81 86 VAL A CA 1
ATOM 628 C C . VAL A 1 86 ? 4.301 1.045 -8.397 1.00 95.81 86 VAL A C 1
ATOM 630 O O . VAL A 1 86 ? 4.689 0.931 -7.235 1.00 95.81 86 VAL A O 1
ATOM 633 N N . LEU A 1 87 ? 4.951 0.497 -9.420 1.00 97.38 87 LEU A N 1
ATOM 634 C CA . LEU A 1 87 ? 6.176 -0.284 -9.270 1.00 97.38 87 LEU A CA 1
ATOM 635 C C . LEU A 1 87 ? 7.353 0.508 -9.835 1.00 97.38 87 LEU A C 1
ATOM 637 O O . LEU A 1 87 ? 7.459 0.736 -11.042 1.00 97.38 87 LEU A O 1
ATOM 641 N N . ALA A 1 88 ? 8.232 0.943 -8.943 1.00 97.38 88 ALA A N 1
ATOM 642 C CA . ALA A 1 88 ? 9.414 1.728 -9.268 1.00 97.38 88 ALA A CA 1
ATOM 643 C C . ALA A 1 88 ? 10.651 0.837 -9.443 1.00 97.38 88 ALA A C 1
ATOM 645 O O . ALA A 1 88 ? 10.785 -0.193 -8.781 1.00 97.38 88 ALA A O 1
ATOM 646 N N . MET A 1 89 ? 11.569 1.238 -10.326 1.00 97.12 89 MET A N 1
ATOM 647 C CA . MET A 1 89 ? 12.809 0.484 -10.555 1.00 97.12 89 MET A CA 1
ATOM 648 C C . MET A 1 89 ? 13.875 0.763 -9.494 1.00 97.12 89 MET A C 1
ATOM 650 O O . MET A 1 89 ? 14.627 -0.146 -9.159 1.00 97.12 89 MET A O 1
ATOM 654 N N . GLU A 1 90 ? 13.948 1.994 -8.985 1.00 94.94 90 GLU A N 1
ATOM 655 C CA . GLU A 1 90 ? 14.947 2.434 -8.005 1.00 94.94 90 GLU A CA 1
ATOM 656 C C . GLU A 1 90 ? 14.317 3.285 -6.891 1.00 94.94 90 GLU A C 1
ATOM 658 O O . GLU A 1 90 ? 13.290 3.941 -7.101 1.00 94.94 90 GLU A O 1
ATOM 663 N N . HIS A 1 91 ? 14.972 3.359 -5.729 1.00 92.19 91 HIS A N 1
ATOM 664 C CA . HIS A 1 91 ? 14.556 4.198 -4.599 1.00 92.19 91 HIS A CA 1
ATOM 665 C C . HIS A 1 91 ? 14.397 5.667 -4.993 1.00 92.19 91 HIS A C 1
ATOM 667 O O . HIS A 1 91 ? 13.474 6.335 -4.528 1.00 92.19 91 HIS A O 1
ATOM 673 N N . VAL A 1 92 ? 15.253 6.179 -5.884 1.00 92.69 92 VAL A N 1
ATOM 674 C CA . VAL A 1 92 ? 15.145 7.561 -6.374 1.00 92.69 92 VAL A CA 1
ATOM 675 C C . VAL A 1 92 ? 13.834 7.800 -7.134 1.00 92.69 92 VAL A C 1
ATOM 677 O O . VAL A 1 92 ? 13.252 8.880 -7.032 1.00 92.69 92 VAL A O 1
ATOM 680 N N . HIS A 1 93 ? 13.313 6.790 -7.843 1.00 96.50 93 HIS A N 1
ATOM 681 C CA . HIS A 1 93 ? 12.011 6.888 -8.509 1.00 96.50 93 HIS A CA 1
ATOM 682 C C . HIS A 1 93 ? 10.879 6.897 -7.491 1.00 96.50 93 HIS A C 1
ATOM 684 O O . HIS A 1 93 ? 9.973 7.712 -7.632 1.00 96.50 93 HIS A O 1
ATOM 690 N N . LEU A 1 94 ? 10.945 6.058 -6.449 1.00 89.81 94 LEU A N 1
ATOM 691 C CA . LEU A 1 94 ? 9.979 6.124 -5.347 1.00 89.81 94 LEU A CA 1
ATOM 692 C C . LEU A 1 94 ? 9.998 7.490 -4.668 1.00 89.81 94 LEU A C 1
ATOM 694 O O . LEU A 1 94 ? 8.942 8.08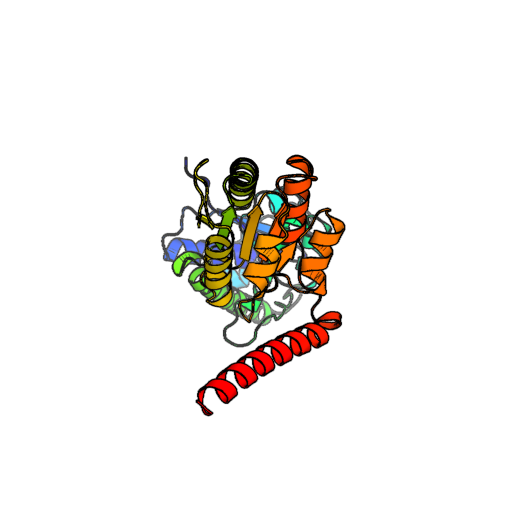2 -4.486 1.00 89.81 94 LEU A O 1
ATOM 698 N N . GLY A 1 95 ? 11.177 8.028 -4.352 1.00 84.56 95 GLY A N 1
ATOM 699 C CA . GLY A 1 95 ? 11.301 9.368 -3.779 1.00 84.56 95 GLY A CA 1
ATOM 700 C C . GLY A 1 95 ? 10.616 10.429 -4.644 1.00 84.56 95 GLY A C 1
ATOM 701 O O . GLY A 1 95 ? 9.870 11.258 -4.128 1.00 84.56 95 GLY A O 1
ATOM 702 N N . TYR A 1 96 ? 10.791 10.367 -5.967 1.00 91.00 96 TYR A N 1
ATOM 703 C CA . TYR A 1 96 ? 10.104 11.270 -6.894 1.00 91.00 96 TYR A CA 1
ATOM 704 C C . TYR A 1 96 ? 8.580 11.076 -6.892 1.00 91.00 96 TYR A C 1
ATOM 706 O O . TYR A 1 96 ? 7.839 12.052 -6.796 1.00 91.00 96 TYR A O 1
ATOM 714 N N . VAL A 1 97 ? 8.109 9.827 -6.959 1.00 90.12 97 VAL A N 1
ATOM 715 C CA . VAL A 1 97 ? 6.680 9.481 -6.898 1.00 90.12 97 VAL A CA 1
ATOM 716 C C . VAL A 1 97 ? 6.041 10.029 -5.621 1.00 90.12 97 VAL A C 1
ATOM 718 O O . VAL A 1 97 ? 4.985 10.651 -5.687 1.00 90.12 97 VAL A O 1
ATOM 721 N N . LEU A 1 98 ? 6.694 9.843 -4.474 1.00 83.31 98 LEU A N 1
ATOM 722 C CA . LEU A 1 98 ? 6.190 10.276 -3.171 1.00 83.31 98 LEU A CA 1
ATOM 723 C C . LEU A 1 98 ? 6.236 11.794 -2.994 1.00 83.31 98 LEU A C 1
ATOM 725 O O . LEU A 1 98 ? 5.369 12.343 -2.326 1.00 83.31 98 LEU A O 1
ATOM 729 N N . ASN A 1 99 ? 7.194 12.483 -3.615 1.00 80.50 99 ASN A N 1
ATOM 730 C CA . ASN A 1 99 ? 7.194 13.945 -3.651 1.00 80.50 99 ASN A CA 1
ATOM 731 C C . ASN A 1 99 ? 6.052 14.492 -4.516 1.00 80.50 99 ASN A C 1
ATOM 733 O O . ASN A 1 99 ? 5.457 15.509 -4.170 1.00 80.50 99 ASN A O 1
ATOM 737 N N . LEU A 1 100 ? 5.744 13.826 -5.635 1.00 80.81 100 LEU A N 1
ATOM 738 C CA . LEU A 1 100 ? 4.679 14.245 -6.545 1.00 80.81 100 LEU A CA 1
ATOM 739 C C . LEU A 1 100 ? 3.284 13.917 -5.990 1.00 80.81 100 LEU A C 1
ATOM 741 O O . LEU A 1 100 ? 2.37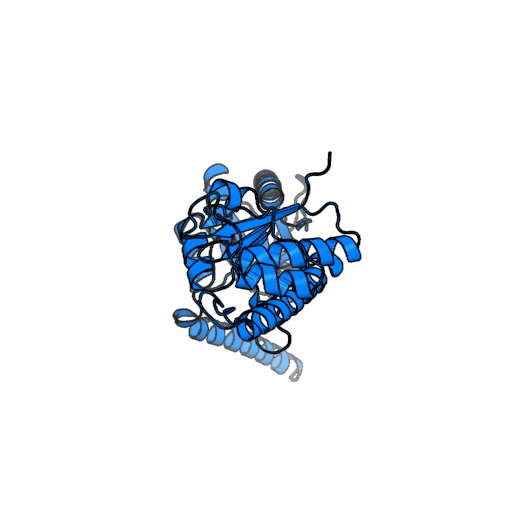4 14.733 -6.099 1.00 80.81 100 LEU A O 1
ATOM 745 N N . ALA A 1 101 ? 3.110 12.738 -5.392 1.00 79.75 101 ALA A N 1
ATOM 746 C CA . ALA A 1 101 ? 1.848 12.266 -4.828 1.00 79.75 101 ALA A CA 1
ATOM 747 C C . ALA A 1 101 ? 2.080 11.501 -3.507 1.00 79.75 101 ALA A C 1
ATOM 749 O O . ALA A 1 101 ? 2.041 10.267 -3.497 1.00 79.75 101 ALA A O 1
ATOM 750 N N . PRO A 1 102 ? 2.258 12.200 -2.367 1.00 74.06 102 PRO A N 1
ATOM 751 C CA . PRO A 1 102 ? 2.510 11.556 -1.072 1.00 74.06 102 PRO A CA 1
ATOM 752 C C . PRO A 1 102 ? 1.439 10.525 -0.688 1.00 74.06 102 PRO A C 1
ATOM 754 O O . PRO A 1 102 ? 1.744 9.445 -0.187 1.00 74.06 102 PRO A O 1
ATOM 757 N N . GLY A 1 103 ? 0.173 10.813 -1.010 1.00 67.81 103 GLY A N 1
ATOM 758 C CA . GLY A 1 103 ? -0.957 9.917 -0.755 1.00 67.81 103 GLY A CA 1
ATOM 759 C C . GLY A 1 103 ? -0.915 8.592 -1.526 1.00 67.81 103 GLY A C 1
ATOM 760 O O . GLY A 1 103 ? -1.690 7.700 -1.207 1.00 67.81 103 GLY A O 1
ATOM 761 N N . ALA A 1 104 ? -0.027 8.421 -2.512 1.00 75.00 104 ALA A N 1
ATOM 762 C CA . ALA A 1 104 ? 0.120 7.173 -3.259 1.00 75.00 104 ALA A CA 1
ATOM 763 C C . ALA A 1 104 ? 1.040 6.147 -2.570 1.00 75.00 104 ALA A C 1
ATOM 765 O O . ALA A 1 104 ? 1.163 5.028 -3.065 1.00 75.00 104 ALA A O 1
ATOM 766 N N . ALA A 1 105 ? 1.681 6.476 -1.442 1.00 74.31 105 ALA A N 1
ATOM 767 C CA . ALA A 1 105 ? 2.706 5.618 -0.838 1.00 74.31 105 ALA A CA 1
ATOM 768 C C . ALA A 1 105 ? 2.249 4.177 -0.580 1.00 74.31 105 ALA A C 1
ATOM 770 O O . ALA A 1 105 ? 2.985 3.227 -0.847 1.00 74.31 105 ALA A O 1
ATOM 771 N N . TYR A 1 106 ? 1.006 3.996 -0.131 1.00 71.06 106 TYR A N 1
ATOM 772 C CA . TYR A 1 106 ? 0.471 2.680 0.213 1.00 71.06 106 TYR A CA 1
ATOM 773 C C . TYR A 1 106 ? 0.469 1.686 -0.960 1.00 71.06 106 TYR A C 1
ATOM 775 O O . TYR A 1 106 ? 0.618 0.481 -0.733 1.00 71.06 106 TYR A O 1
ATOM 783 N N . LYS A 1 107 ? 0.361 2.191 -2.195 1.00 81.06 107 LYS A N 1
ATOM 784 C CA . LYS A 1 107 ? 0.352 1.425 -3.450 1.00 81.06 107 LYS A CA 1
ATOM 785 C C . LYS A 1 107 ? 1.687 1.442 -4.201 1.00 81.06 107 LYS A C 1
ATOM 787 O O . LYS A 1 107 ? 1.784 0.863 -5.281 1.00 81.06 107 LYS A O 1
ATOM 792 N N . CYS A 1 108 ? 2.713 2.088 -3.647 1.00 86.75 108 CYS A N 1
ATOM 793 C CA . CYS A 1 108 ? 4.042 2.169 -4.250 1.00 86.75 108 CYS A CA 1
ATOM 794 C C . CYS A 1 108 ? 4.981 1.095 -3.685 1.00 86.75 108 CYS A C 1
ATOM 796 O O . CYS A 1 108 ? 5.072 0.939 -2.468 1.00 86.75 108 CYS A O 1
ATOM 798 N N . ARG A 1 109 ? 5.706 0.374 -4.542 1.00 90.00 109 ARG A N 1
ATOM 799 C CA . ARG A 1 109 ? 6.744 -0.602 -4.147 1.00 90.00 109 ARG A CA 1
ATOM 800 C C . ARG A 1 109 ? 7.946 -0.516 -5.082 1.00 90.00 109 ARG A C 1
ATOM 802 O O . ARG A 1 109 ? 7.787 -0.129 -6.244 1.00 90.00 109 ARG A O 1
ATOM 809 N N . LEU A 1 110 ? 9.131 -0.922 -4.625 1.00 93.00 110 LEU A N 1
ATOM 810 C CA . LEU A 1 110 ? 10.213 -1.235 -5.557 1.00 93.00 110 LEU A CA 1
ATOM 811 C C . LEU A 1 110 ? 9.952 -2.587 -6.198 1.00 93.00 110 LEU A C 1
ATOM 813 O O . LEU A 1 110 ? 9.720 -3.582 -5.517 1.00 93.00 110 LEU A O 1
ATOM 817 N N . LEU A 1 111 ? 10.075 -2.658 -7.521 1.00 94.81 111 LEU A N 1
ATOM 818 C CA . LEU A 1 111 ? 9.951 -3.929 -8.226 1.00 94.81 111 LEU A CA 1
ATOM 819 C C . LEU A 1 111 ? 11.025 -4.930 -7.765 1.00 94.81 111 LEU A C 1
ATOM 821 O O . LEU A 1 111 ? 10.778 -6.130 -7.706 1.00 94.81 111 LEU A O 1
ATOM 825 N N . GLY A 1 112 ? 12.209 -4.444 -7.390 1.00 91.19 112 GLY A N 1
ATOM 826 C CA . GLY A 1 112 ? 13.284 -5.284 -6.871 1.00 91.19 112 GLY A CA 1
ATOM 827 C C . GLY A 1 112 ? 12.995 -5.966 -5.530 1.00 91.19 112 GLY A C 1
ATOM 828 O O . GLY A 1 112 ? 13.644 -6.962 -5.231 1.00 91.19 112 GLY A O 1
ATOM 829 N N . GLU A 1 113 ? 11.994 -5.521 -4.757 1.00 88.06 113 GLU A N 1
ATOM 830 C CA . GLU A 1 113 ? 11.552 -6.203 -3.525 1.00 88.06 113 GLU A CA 1
ATOM 831 C C . GLU A 1 113 ? 11.002 -7.611 -3.779 1.00 88.06 113 GLU A C 1
ATOM 833 O O . GLU A 1 113 ? 10.947 -8.431 -2.864 1.00 88.06 113 GLU A O 1
ATOM 838 N N . TYR A 1 114 ? 10.600 -7.895 -5.018 1.00 88.75 114 TYR A N 1
ATOM 839 C CA . TYR A 1 114 ? 10.042 -9.180 -5.428 1.00 88.75 114 TYR A CA 1
ATOM 840 C C . TYR A 1 114 ? 11.111 -10.166 -5.917 1.00 88.75 114 TYR A C 1
ATOM 842 O O . TYR A 1 114 ? 10.782 -11.236 -6.426 1.00 88.75 114 TYR A O 1
ATOM 850 N N . ASN A 1 115 ? 12.397 -9.842 -5.762 1.00 81.62 115 ASN A N 1
ATOM 851 C CA . ASN A 1 115 ? 13.468 -10.780 -6.053 1.00 81.62 115 ASN A CA 1
ATOM 852 C C . ASN A 1 115 ? 13.572 -11.855 -4.953 1.00 81.62 115 ASN A C 1
ATOM 854 O O . ASN A 1 115 ? 13.669 -11.551 -3.767 1.00 81.62 115 ASN A O 1
ATOM 858 N N . SER A 1 116 ? 13.632 -13.126 -5.355 1.00 64.44 116 SER A N 1
ATOM 859 C CA . SER A 1 116 ? 13.855 -14.266 -4.452 1.00 64.44 116 SER A CA 1
ATOM 860 C C . SER A 1 116 ? 15.211 -14.235 -3.725 1.00 64.44 116 SER A C 1
ATOM 862 O O . SER A 1 116 ? 15.370 -14.897 -2.702 1.00 64.44 116 SER A O 1
ATOM 864 N N . SER A 1 117 ? 16.189 -13.481 -4.245 1.00 57.75 117 SER A N 1
ATOM 865 C CA . SER A 1 117 ? 17.587 -13.495 -3.784 1.00 57.75 117 SER A CA 1
ATOM 866 C C . SER A 1 117 ? 18.014 -12.273 -2.956 1.00 57.75 117 SER A C 1
ATOM 868 O O . SER A 1 117 ? 19.134 -12.259 -2.455 1.00 57.75 117 SER A O 1
ATOM 870 N N . GLY A 1 118 ? 17.160 -11.256 -2.799 1.00 50.91 118 GLY A N 1
ATOM 871 C CA . GLY A 1 118 ? 17.510 -10.024 -2.085 1.00 50.91 118 GLY A CA 1
ATOM 872 C C . GLY A 1 118 ? 16.314 -9.087 -1.939 1.00 50.91 118 GLY A C 1
ATOM 873 O O . GLY A 1 118 ? 15.674 -8.731 -2.924 1.00 50.91 118 GLY A O 1
ATOM 874 N N . VAL A 1 119 ? 15.997 -8.708 -0.701 1.00 47.19 119 VAL A N 1
ATOM 875 C CA . VAL A 1 119 ? 14.882 -7.810 -0.375 1.00 47.19 119 VAL A CA 1
ATOM 876 C C . VAL A 1 119 ? 15.333 -6.362 -0.581 1.00 47.19 119 VAL A C 1
ATOM 878 O O . VAL A 1 119 ? 16.293 -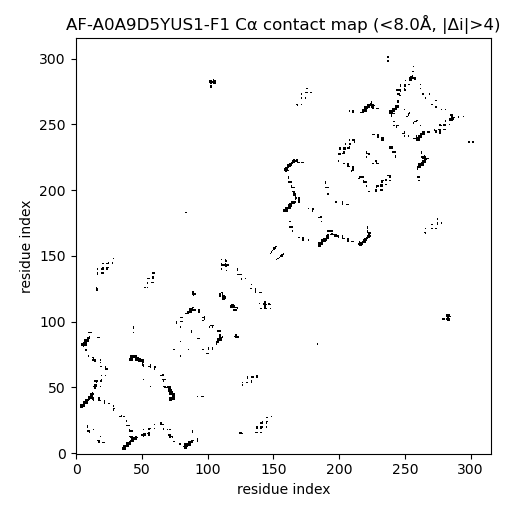5.931 0.050 1.00 47.19 119 VAL A O 1
ATOM 881 N N . GLY A 1 120 ? 14.617 -5.603 -1.416 1.00 56.50 120 GLY A N 1
ATOM 882 C CA . GLY A 1 120 ? 14.730 -4.139 -1.474 1.00 56.50 120 GLY A CA 1
ATOM 883 C C . GLY A 1 120 ? 15.856 -3.572 -2.343 1.00 56.50 120 GLY A C 1
ATOM 884 O O . GLY A 1 120 ? 16.321 -2.476 -2.062 1.00 56.50 120 GLY A O 1
ATOM 885 N N . GLU A 1 121 ? 16.320 -4.272 -3.382 1.00 78.12 121 GLU A N 1
ATOM 886 C CA . GLU A 1 121 ? 17.394 -3.753 -4.246 1.00 78.12 121 GLU A CA 1
ATOM 887 C C . GLU A 1 121 ? 16.888 -3.012 -5.491 1.00 78.12 121 GLU A C 1
ATOM 889 O O . GLU A 1 121 ? 16.043 -3.512 -6.234 1.00 78.12 121 GLU A O 1
ATOM 894 N N . ASP A 1 122 ? 17.513 -1.877 -5.796 1.00 90.62 122 ASP A N 1
ATOM 895 C CA . ASP A 1 122 ? 17.354 -1.133 -7.049 1.00 90.62 122 ASP A CA 1
ATOM 896 C C . ASP A 1 122 ? 17.652 -2.000 -8.279 1.00 90.62 122 ASP A C 1
ATOM 898 O O . ASP A 1 122 ? 18.596 -2.794 -8.276 1.00 90.62 122 ASP A O 1
ATOM 902 N N . ILE A 1 123 ? 16.863 -1.841 -9.347 1.00 93.25 123 ILE A N 1
ATOM 903 C CA . ILE A 1 123 ? 17.086 -2.458 -10.661 1.00 93.25 123 ILE A CA 1
ATOM 904 C C . ILE A 1 123 ? 17.931 -1.495 -11.516 1.00 93.25 123 ILE A C 1
ATOM 906 O O . ILE A 1 123 ? 17.386 -0.493 -12.000 1.00 93.25 123 ILE A O 1
ATOM 910 N N . PRO A 1 124 ? 19.231 -1.786 -11.746 1.00 93.12 124 PRO A N 1
ATOM 911 C CA . PRO A 1 124 ? 20.154 -0.872 -12.415 1.00 93.12 124 PRO A CA 1
ATOM 912 C C . PRO A 1 124 ? 19.706 -0.505 -13.827 1.00 93.12 124 PRO A C 1
ATOM 914 O O . PRO A 1 124 ? 19.130 -1.329 -14.542 1.00 93.12 124 PRO A O 1
ATOM 917 N N . ASP A 1 125 ? 19.988 0.731 -14.243 1.00 94.94 125 ASP A N 1
ATOM 918 C CA . ASP A 1 125 ? 19.671 1.202 -15.592 1.00 94.94 125 ASP A CA 1
ATOM 919 C C . ASP A 1 125 ? 20.640 0.628 -16.640 1.00 94.94 125 ASP A C 1
ATOM 921 O O . ASP A 1 125 ? 21.838 0.902 -16.561 1.00 94.94 125 ASP A O 1
ATOM 925 N N . PRO A 1 126 ? 20.163 -0.125 -17.652 1.00 96.00 126 PRO A N 1
ATOM 926 C CA . PRO A 1 126 ? 21.017 -0.610 -18.731 1.00 96.00 126 PRO A CA 1
ATOM 927 C C . PRO A 1 126 ? 21.295 0.462 -19.802 1.00 96.00 126 PRO A C 1
ATOM 929 O O . PRO A 1 126 ? 21.931 0.164 -20.810 1.00 96.00 126 PRO A O 1
ATOM 932 N N . PHE A 1 127 ? 20.802 1.698 -19.663 1.00 94.44 127 PHE A N 1
ATOM 933 C CA . PHE A 1 127 ? 20.968 2.721 -20.698 1.00 94.44 127 PHE A CA 1
ATOM 934 C C . PHE A 1 127 ? 22.444 2.960 -21.073 1.00 94.44 127 PHE A C 1
ATOM 936 O O . PHE A 1 127 ? 23.297 3.193 -20.219 1.00 94.44 127 PHE A O 1
ATOM 943 N N . GLY A 1 128 ? 22.739 2.910 -22.377 1.00 93.06 128 GLY A N 1
ATOM 944 C CA . GLY A 1 128 ? 24.096 3.067 -22.914 1.00 93.06 128 GLY A CA 1
ATOM 945 C C . GLY A 1 128 ? 25.022 1.863 -22.703 1.00 93.06 128 GLY A C 1
ATOM 946 O O . GLY A 1 128 ? 26.185 1.935 -23.090 1.00 93.06 128 GLY A O 1
ATOM 947 N N . GLN A 1 129 ? 24.528 0.771 -22.115 1.00 97.31 129 GLN A N 1
ATOM 948 C CA . GLN A 1 129 ? 25.312 -0.433 -21.841 1.00 97.31 129 GLN A CA 1
ATOM 949 C C . GLN A 1 129 ? 25.259 -1.445 -23.002 1.00 97.31 129 GLN A C 1
ATOM 951 O O . GLN A 1 129 ? 24.409 -1.337 -23.892 1.00 97.31 129 GLN A O 1
ATOM 956 N N . PRO A 1 130 ? 26.154 -2.448 -23.010 1.00 96.50 130 PRO A N 1
ATOM 957 C CA . PRO A 1 130 ? 26.128 -3.532 -23.990 1.00 96.50 130 PRO A CA 1
ATOM 958 C C . PRO A 1 130 ? 24.846 -4.396 -23.949 1.00 96.50 130 PRO A C 1
ATOM 960 O O . PRO A 1 130 ? 24.171 -4.451 -22.914 1.00 96.50 130 PRO A O 1
ATOM 963 N N . PRO A 1 131 ? 24.504 -5.112 -25.042 1.00 94.44 131 PRO A N 1
ATOM 964 C CA . PRO A 1 131 ? 23.288 -5.932 -25.141 1.00 94.44 131 PRO A CA 1
ATOM 965 C C . PRO A 1 131 ? 23.108 -6.971 -24.024 1.00 94.44 131 PRO A C 1
ATOM 967 O O . PRO A 1 131 ? 21.986 -7.211 -23.583 1.00 94.44 131 PRO A O 1
ATOM 970 N N . GLU A 1 132 ? 24.193 -7.560 -23.530 1.00 95.56 132 GLU A N 1
ATOM 971 C CA . GLU A 1 132 ? 24.184 -8.524 -22.427 1.00 95.56 132 GLU A CA 1
ATOM 972 C C . GLU A 1 132 ? 23.643 -7.926 -21.119 1.00 95.56 132 GLU A C 1
ATOM 974 O O . GLU A 1 132 ? 22.943 -8.606 -20.369 1.00 95.56 132 GLU A O 1
ATOM 979 N N . VAL A 1 133 ? 23.881 -6.633 -20.873 1.00 97.25 133 VAL A N 1
ATOM 980 C CA . VAL A 1 133 ? 23.359 -5.930 -19.692 1.00 97.25 133 VAL A CA 1
ATOM 981 C C . VAL A 1 133 ? 21.853 -5.706 -19.824 1.00 97.25 133 VAL A C 1
ATOM 983 O O . VAL A 1 133 ? 21.118 -5.831 -18.844 1.00 97.25 133 VAL A O 1
ATOM 986 N N . PHE A 1 134 ? 21.364 -5.437 -21.038 1.00 97.81 134 PHE A N 1
ATOM 987 C CA . PHE A 1 134 ? 19.926 -5.363 -21.305 1.00 97.81 134 PHE A CA 1
ATOM 988 C C . PHE A 1 134 ? 19.237 -6.715 -21.107 1.00 97.81 134 PHE A C 1
ATOM 990 O O . PHE A 1 134 ? 18.169 -6.752 -20.499 1.00 97.81 134 PHE A O 1
ATOM 997 N N . ALA A 1 135 ? 19.847 -7.808 -21.573 1.00 95.38 135 ALA A N 1
ATOM 998 C CA . ALA A 1 135 ? 19.323 -9.157 -21.368 1.00 95.38 135 ALA A CA 1
ATOM 999 C C . ALA A 1 135 ? 19.247 -9.505 -19.872 1.00 95.38 135 ALA A C 1
ATOM 1001 O O . ALA A 1 135 ? 18.187 -9.879 -19.380 1.00 95.38 135 ALA A O 1
ATOM 1002 N N . HIS A 1 136 ? 20.319 -9.251 -19.115 1.00 94.94 136 HIS A N 1
ATOM 1003 C CA . HIS A 1 136 ? 20.320 -9.481 -17.670 1.00 94.94 136 HIS A CA 1
ATOM 1004 C C . HIS A 1 136 ? 19.277 -8.624 -16.930 1.00 94.94 136 HIS A C 1
ATOM 1006 O O . HIS A 1 136 ? 18.592 -9.095 -16.021 1.00 94.94 136 HIS A O 1
ATOM 1012 N N . CYS A 1 137 ? 19.112 -7.362 -17.342 1.00 96.19 137 CYS A N 1
ATOM 1013 C CA . CYS A 1 137 ? 18.060 -6.492 -16.822 1.00 96.19 137 CYS A CA 1
ATOM 1014 C C . CYS A 1 137 ? 16.664 -7.072 -17.111 1.00 96.19 137 CYS A C 1
ATOM 1016 O O . CYS A 1 137 ? 15.826 -7.117 -16.211 1.00 96.19 137 CYS A O 1
ATOM 1018 N N . ALA A 1 138 ? 16.421 -7.557 -18.333 1.00 97.00 138 ALA A N 1
ATOM 1019 C CA . ALA A 1 138 ? 15.163 -8.189 -18.722 1.00 97.00 138 ALA A CA 1
ATOM 1020 C C . ALA A 1 138 ? 14.854 -9.449 -17.897 1.00 97.00 138 ALA A C 1
ATOM 1022 O O . ALA A 1 138 ? 13.725 -9.590 -17.426 1.00 97.00 138 ALA A O 1
ATOM 1023 N N . ASP A 1 139 ? 15.843 -10.313 -17.657 1.00 94.56 139 ASP A N 1
ATOM 1024 C CA . ASP A 1 139 ? 15.682 -11.519 -16.833 1.00 94.56 139 ASP A CA 1
ATOM 1025 C C . ASP A 1 139 ? 15.307 -11.170 -15.389 1.00 94.56 139 ASP A C 1
ATOM 1027 O O . ASP A 1 139 ? 14.384 -11.750 -14.802 1.00 94.56 139 ASP A O 1
ATOM 1031 N N . ARG A 1 140 ? 15.981 -10.163 -14.819 1.00 94.56 140 ARG A N 1
ATOM 1032 C CA . ARG A 1 140 ? 15.674 -9.663 -13.476 1.00 94.56 140 ARG A CA 1
ATOM 1033 C C . ARG A 1 140 ? 14.264 -9.076 -13.403 1.00 94.56 140 ARG A C 1
ATOM 1035 O O . ARG A 1 140 ? 13.526 -9.396 -12.473 1.00 94.56 140 ARG A O 1
ATOM 1042 N N . LEU A 1 141 ? 13.867 -8.264 -14.386 1.00 96.88 141 LEU A N 1
ATOM 1043 C CA . LEU A 1 141 ? 12.507 -7.723 -14.481 1.00 96.88 141 LEU A CA 1
ATOM 1044 C C . LEU A 1 141 ? 11.469 -8.846 -14.557 1.00 96.88 141 LEU A C 1
ATOM 1046 O O . LEU A 1 141 ? 10.511 -8.833 -13.790 1.00 96.88 141 LEU A O 1
ATOM 1050 N N . ALA A 1 142 ? 11.667 -9.831 -15.435 1.00 96.12 142 ALA A N 1
ATOM 1051 C CA . ALA A 1 142 ? 10.749 -10.955 -15.601 1.00 96.12 142 ALA A CA 1
ATOM 1052 C C . ALA A 1 142 ? 10.577 -11.750 -14.298 1.00 96.12 142 ALA A C 1
ATOM 1054 O O . ALA A 1 142 ? 9.454 -12.100 -13.927 1.00 96.12 142 ALA A O 1
ATOM 1055 N N . SER A 1 143 ? 11.678 -11.974 -13.578 1.00 93.81 143 SER A N 1
ATOM 1056 C CA . SER A 1 143 ? 11.687 -12.699 -12.305 1.00 93.81 143 SER A CA 1
ATOM 1057 C C . SER A 1 143 ? 10.899 -11.948 -11.228 1.00 93.81 143 SER A C 1
ATOM 1059 O O . SER A 1 143 ? 9.980 -12.507 -10.630 1.00 93.81 143 SER A O 1
ATOM 1061 N N . CYS A 1 144 ? 11.184 -10.655 -11.038 1.00 95.00 144 CYS A N 1
ATOM 1062 C CA . CYS A 1 144 ? 10.468 -9.816 -10.076 1.00 95.00 144 CYS A CA 1
ATOM 1063 C C . CYS A 1 144 ? 8.978 -9.666 -10.417 1.00 95.00 144 CYS A C 1
ATOM 1065 O O . CYS A 1 144 ? 8.131 -9.762 -9.534 1.00 95.00 144 CYS A O 1
ATOM 1067 N N . LEU A 1 145 ? 8.635 -9.450 -11.691 1.00 96.56 145 LEU A N 1
ATOM 1068 C CA . LEU A 1 145 ? 7.242 -9.299 -12.129 1.00 96.56 145 LEU A CA 1
ATOM 1069 C C . LEU A 1 145 ? 6.441 -10.586 -11.926 1.00 96.56 145 LEU A C 1
ATOM 1071 O O . LEU A 1 145 ? 5.288 -10.530 -11.508 1.00 96.56 145 LEU A O 1
ATOM 1075 N N . THR A 1 146 ? 7.052 -11.744 -12.181 1.00 94.62 146 THR A N 1
ATOM 1076 C CA . THR A 1 146 ? 6.421 -13.048 -11.935 1.00 94.62 146 THR A CA 1
ATOM 1077 C C . THR A 1 146 ? 6.085 -13.210 -10.454 1.00 94.62 146 THR A C 1
ATOM 1079 O O . THR A 1 146 ? 4.938 -13.504 -10.116 1.00 94.62 146 THR A O 1
ATOM 1082 N N . ALA A 1 147 ? 7.048 -12.930 -9.572 1.00 90.62 147 ALA A N 1
ATOM 1083 C CA . ALA A 1 147 ? 6.847 -12.986 -8.128 1.00 90.62 147 ALA A CA 1
ATOM 1084 C C . ALA A 1 147 ? 5.820 -11.950 -7.633 1.00 90.62 147 ALA A C 1
ATOM 1086 O O . ALA A 1 147 ? 5.002 -12.267 -6.770 1.00 90.62 147 ALA A O 1
ATOM 1087 N N . PHE A 1 148 ? 5.803 -10.739 -8.201 1.00 91.62 148 PHE A N 1
ATOM 1088 C CA . PHE A 1 148 ? 4.768 -9.738 -7.932 1.00 91.62 148 PHE A CA 1
ATOM 1089 C C . PHE A 1 148 ? 3.373 -10.261 -8.294 1.00 91.62 148 PHE A C 1
ATOM 1091 O O . PHE A 1 148 ? 2.466 -10.192 -7.470 1.00 91.62 148 PHE A O 1
ATOM 1098 N N . VAL A 1 149 ? 3.192 -10.829 -9.491 1.00 91.50 149 VAL A N 1
ATOM 1099 C CA . VAL A 1 149 ? 1.890 -11.369 -9.914 1.00 91.50 149 VAL A CA 1
ATOM 1100 C C . VAL A 1 149 ? 1.463 -12.528 -9.012 1.00 91.50 149 VAL A C 1
ATOM 1102 O O . VAL A 1 149 ? 0.310 -12.577 -8.588 1.00 91.50 149 VAL A O 1
ATOM 1105 N N . GLU A 1 150 ? 2.375 -13.442 -8.675 1.00 87.44 150 GLU A N 1
ATOM 1106 C CA . GLU A 1 150 ? 2.097 -14.552 -7.751 1.00 87.44 150 GLU A CA 1
ATOM 1107 C C . GLU A 1 150 ? 1.651 -14.064 -6.380 1.00 87.44 150 GLU A C 1
ATOM 1109 O O . GLU A 1 150 ? 0.616 -14.496 -5.867 1.00 87.44 150 GLU A O 1
ATOM 1114 N N . ARG A 1 151 ? 2.419 -13.144 -5.802 1.00 83.62 151 ARG A N 1
ATOM 1115 C CA . ARG A 1 151 ? 2.169 -12.627 -4.466 1.00 83.62 151 ARG A CA 1
ATOM 1116 C C . ARG A 1 151 ? 0.916 -11.760 -4.454 1.00 83.62 151 ARG A C 1
ATOM 1118 O O . ARG A 1 151 ? -0.056 -12.112 -3.798 1.00 83.62 151 ARG A O 1
ATOM 1125 N N . GLU A 1 152 ? 0.884 -10.688 -5.231 1.00 84.31 152 GLU A N 1
ATOM 1126 C CA . GLU A 1 152 ? -0.143 -9.655 -5.090 1.00 84.31 152 GLU A CA 1
ATOM 1127 C C . GLU A 1 152 ? -1.458 -9.987 -5.805 1.00 84.31 152 GLU A C 1
ATOM 1129 O O . GLU A 1 152 ? -2.532 -9.645 -5.304 1.00 84.31 152 GLU A O 1
ATOM 1134 N N . LEU A 1 153 ? -1.409 -10.671 -6.955 1.00 80.19 153 LEU A N 1
ATOM 1135 C CA . LEU A 1 153 ? -2.598 -10.890 -7.795 1.00 80.19 153 LEU A CA 1
ATOM 1136 C C . LEU A 1 153 ? -3.174 -12.305 -7.689 1.00 80.19 153 LEU A C 1
ATOM 1138 O O . LEU A 1 153 ? -4.397 -12.463 -7.704 1.00 80.19 153 LEU A O 1
ATOM 1142 N N . VAL A 1 154 ? -2.325 -13.331 -7.571 1.00 73.75 154 VAL A N 1
ATOM 1143 C CA . VAL A 1 154 ? -2.765 -14.736 -7.477 1.00 73.75 154 VAL A CA 1
ATOM 1144 C C . VAL A 1 154 ? -3.064 -15.129 -6.034 1.00 73.75 154 VAL A C 1
ATOM 1146 O O . VAL A 1 154 ? -4.144 -15.647 -5.757 1.00 73.75 154 VAL A O 1
ATOM 1149 N N . SER A 1 155 ? -2.156 -14.848 -5.094 1.00 63.72 155 SER A N 1
ATOM 1150 C CA . SER A 1 155 ? -2.361 -15.198 -3.680 1.00 63.72 155 SER A CA 1
ATOM 1151 C C . SER A 1 155 ? -3.328 -14.254 -2.944 1.00 63.72 155 SER A C 1
ATOM 1153 O O . SER A 1 155 ? -3.749 -14.531 -1.821 1.00 63.72 155 SER A O 1
ATOM 1155 N N . GLY A 1 156 ? -3.761 -13.174 -3.608 1.00 53.44 156 GLY A N 1
ATOM 1156 C CA . GLY A 1 156 ? -4.856 -12.316 -3.162 1.00 53.44 156 GLY A CA 1
ATOM 1157 C C . GLY A 1 156 ? -4.486 -11.277 -2.102 1.00 53.44 156 GLY A C 1
ATOM 1158 O O . GLY A 1 156 ? -5.403 -10.737 -1.471 1.00 53.44 156 GLY A O 1
ATOM 1159 N N . SER A 1 157 ? -3.200 -10.952 -1.923 1.00 57.09 157 SER A N 1
ATOM 1160 C CA . SER A 1 157 ? -2.716 -9.946 -0.966 1.00 57.09 157 SER A CA 1
ATOM 1161 C C . SER A 1 157 ? -2.961 -8.500 -1.414 1.00 57.09 157 SER A C 1
ATOM 1163 O O . SER A 1 157 ? -2.107 -7.635 -1.256 1.00 57.09 157 SER A O 1
ATOM 1165 N N . ARG A 1 158 ? -4.168 -8.180 -1.904 1.00 61.03 158 ARG A N 1
ATOM 1166 C CA . ARG A 1 158 ? -4.613 -6.781 -1.870 1.00 61.03 158 ARG A CA 1
ATOM 1167 C C . ARG A 1 158 ? -4.586 -6.334 -0.408 1.00 61.03 158 ARG A C 1
ATOM 1169 O O . ARG A 1 158 ? -5.165 -7.047 0.419 1.00 61.03 158 ARG A O 1
ATOM 1176 N N . PRO A 1 159 ? -3.931 -5.209 -0.088 1.00 68.94 159 PRO A N 1
ATOM 1177 C CA . PRO A 1 159 ? -3.756 -4.799 1.289 1.00 68.94 159 PRO A CA 1
ATOM 1178 C C . PRO A 1 159 ? -5.129 -4.649 1.962 1.00 68.94 159 PRO A C 1
ATOM 1180 O O . PRO A 1 159 ? -6.077 -4.098 1.388 1.00 68.94 159 PRO A O 1
ATOM 1183 N N . GLN A 1 160 ? -5.258 -5.268 3.135 1.00 86.44 160 GLN A N 1
ATOM 1184 C CA . GLN A 1 160 ? -6.507 -5.374 3.874 1.00 86.44 160 GLN A CA 1
ATOM 1185 C C . GLN A 1 160 ? -6.504 -4.446 5.081 1.00 86.44 160 GLN A C 1
ATOM 1187 O O . GLN A 1 160 ? -5.497 -4.316 5.782 1.00 86.44 160 GLN A O 1
ATOM 1192 N N . LEU A 1 161 ? -7.657 -3.841 5.330 1.00 93.62 161 LEU A N 1
ATOM 1193 C CA . LEU A 1 161 ? -7.910 -2.950 6.447 1.00 93.62 161 LEU A CA 1
ATOM 1194 C C . LEU A 1 161 ? -9.054 -3.533 7.272 1.00 93.62 161 LEU A C 1
ATOM 1196 O O . LEU A 1 161 ? -10.141 -3.759 6.740 1.00 93.62 161 LEU A O 1
ATOM 1200 N N . ALA A 1 162 ? -8.820 -3.788 8.555 1.00 96.25 162 ALA A N 1
ATOM 1201 C CA . ALA A 1 162 ? -9.913 -4.074 9.476 1.00 96.25 162 ALA A CA 1
ATOM 1202 C C . ALA A 1 162 ? -10.469 -2.757 10.022 1.00 96.25 162 ALA A C 1
ATOM 1204 O O . ALA A 1 162 ? -9.694 -1.874 10.381 1.00 96.25 162 ALA A O 1
ATOM 1205 N N . LEU A 1 163 ? -11.790 -2.612 10.092 1.00 96.94 163 LEU A N 1
ATOM 1206 C CA . LEU A 1 163 ? -12.423 -1.427 10.668 1.00 96.94 163 LEU A CA 1
ATOM 1207 C C . LEU A 1 163 ? -13.435 -1.840 11.718 1.00 96.94 163 LEU A C 1
ATOM 1209 O O . LEU A 1 163 ? -14.194 -2.783 11.500 1.00 96.94 163 LEU A O 1
ATOM 1213 N N . ALA A 1 164 ? -13.478 -1.101 12.820 1.00 96.81 164 ALA A N 1
ATOM 1214 C CA . ALA A 1 164 ? -14.542 -1.231 13.793 1.00 96.81 164 ALA A CA 1
ATOM 1215 C C . ALA A 1 164 ? -14.972 0.117 14.368 1.00 96.81 164 ALA A C 1
ATOM 1217 O O . ALA A 1 164 ? -14.177 1.055 14.455 1.00 96.81 164 ALA A O 1
ATOM 1218 N N . SER A 1 165 ? -16.230 0.197 14.790 1.00 94.69 165 SER A N 1
ATOM 1219 C CA . SER A 1 165 ? -16.726 1.313 15.581 1.00 94.69 165 SER A CA 1
ATOM 1220 C C . SER A 1 165 ? -17.708 0.884 16.653 1.00 94.69 165 SER A C 1
ATOM 1222 O O . SER A 1 165 ? -18.453 -0.070 16.453 1.00 94.69 165 SER A O 1
ATOM 1224 N N . ASP A 1 166 ? -17.782 1.617 17.761 1.00 89.44 166 ASP A N 1
ATOM 1225 C CA . ASP A 1 166 ? -18.980 1.531 18.597 1.00 89.44 166 ASP A CA 1
ATOM 1226 C C . ASP A 1 166 ? -20.182 2.212 17.903 1.00 89.44 166 ASP A C 1
ATOM 1228 O O . ASP A 1 166 ? -20.088 2.685 16.764 1.00 89.44 166 ASP A O 1
ATOM 1232 N N . HIS A 1 167 ? -21.320 2.261 18.594 1.00 87.88 167 HIS A N 1
ATOM 1233 C CA . HIS A 1 167 ? -22.553 2.863 18.086 1.00 87.88 167 HIS A CA 1
ATOM 1234 C C . HIS A 1 167 ? -22.453 4.375 17.823 1.00 87.88 167 HIS A C 1
ATOM 1236 O O . HIS A 1 167 ? -23.190 4.881 16.979 1.00 87.88 167 HIS A O 1
ATOM 1242 N N . HIS A 1 168 ? -21.533 5.094 18.476 1.00 88.56 168 HIS A N 1
ATOM 1243 C CA . HIS A 1 168 ? -21.306 6.522 18.229 1.00 88.56 168 HIS A CA 1
ATOM 1244 C C . HIS A 1 168 ? -20.451 6.764 16.979 1.00 88.56 168 HIS A C 1
ATOM 1246 O O . HIS A 1 168 ? -20.564 7.805 16.341 1.00 88.56 168 HIS A O 1
ATOM 1252 N N . GLY A 1 169 ? -19.601 5.803 16.605 1.00 91.06 169 GLY A N 1
ATOM 1253 C CA . GLY A 1 169 ? -18.681 5.929 15.473 1.00 91.06 169 GLY A CA 1
ATOM 1254 C C . GLY A 1 169 ? -19.200 5.425 14.123 1.00 91.06 169 GLY A C 1
ATOM 1255 O O . GLY A 1 169 ? -18.450 5.482 13.150 1.00 91.06 169 GLY A O 1
ATOM 1256 N N . VAL A 1 170 ? -20.437 4.919 14.037 1.00 92.31 170 VAL A N 1
ATOM 1257 C CA . VAL A 1 170 ? -20.959 4.234 12.833 1.00 92.31 170 VAL A CA 1
ATOM 1258 C C . VAL A 1 170 ? -20.943 5.128 11.592 1.00 92.31 170 VAL A C 1
ATOM 1260 O O . VAL A 1 170 ? -20.527 4.677 10.524 1.00 92.31 170 VAL A O 1
ATOM 1263 N N . GLU A 1 171 ? -21.358 6.390 11.722 1.00 93.12 171 GLU A N 1
ATOM 1264 C CA . GLU A 1 171 ? -21.392 7.342 10.604 1.00 93.12 171 GLU A CA 1
ATOM 1265 C C . GLU A 1 171 ? -19.983 7.618 10.064 1.00 93.12 171 GLU A C 1
ATOM 1267 O O . GLU A 1 171 ? -19.714 7.423 8.875 1.00 93.12 171 GLU A O 1
ATOM 1272 N N . LEU A 1 172 ? -19.047 7.964 10.955 1.00 95.38 172 LEU A N 1
ATOM 1273 C CA . LEU A 1 172 ? -17.658 8.220 10.582 1.00 95.38 172 LEU A CA 1
ATOM 1274 C C . LEU A 1 172 ? -16.979 6.964 10.011 1.00 95.38 172 LEU A C 1
ATOM 1276 O O . LEU A 1 172 ? -16.262 7.053 9.014 1.00 95.38 172 LEU A O 1
ATOM 1280 N N . LYS A 1 173 ? -17.241 5.777 10.577 1.00 95.44 173 LYS A N 1
ATOM 1281 C CA . LYS A 1 173 ? -16.767 4.506 10.010 1.00 95.44 173 LYS A CA 1
ATOM 1282 C C . LYS A 1 173 ? -17.279 4.316 8.583 1.00 95.44 173 LYS A C 1
ATOM 1284 O O . LYS A 1 173 ? -16.506 3.907 7.723 1.00 95.44 173 LYS A O 1
ATOM 1289 N N . GLY A 1 174 ? -18.544 4.638 8.310 1.00 94.56 174 GLY A N 1
ATOM 1290 C CA . GLY A 1 174 ? -19.120 4.587 6.964 1.00 94.56 174 GLY A CA 1
ATOM 1291 C C . GLY A 1 174 ? -18.382 5.485 5.966 1.00 94.56 174 GLY A C 1
ATOM 1292 O O . GLY A 1 174 ? -18.050 5.040 4.866 1.00 94.56 174 GLY A O 1
ATOM 1293 N N . ALA A 1 175 ? -18.047 6.714 6.367 1.00 95.75 175 ALA A N 1
ATOM 1294 C CA . ALA A 1 175 ? -17.247 7.621 5.544 1.00 95.75 175 ALA A CA 1
ATOM 1295 C C . ALA A 1 175 ? -15.833 7.064 5.274 1.00 95.75 175 ALA A C 1
ATOM 1297 O O . ALA A 1 175 ? -15.370 7.069 4.132 1.00 95.75 175 ALA A O 1
ATOM 1298 N N . LEU A 1 176 ? -15.174 6.516 6.301 1.00 96.31 176 LEU A N 1
ATOM 1299 C CA . LEU A 1 176 ? -13.847 5.893 6.190 1.00 96.31 176 LEU A CA 1
ATOM 1300 C C . LEU A 1 176 ? -13.859 4.637 5.311 1.00 96.31 176 LEU A C 1
ATOM 1302 O O . LEU A 1 176 ? -12.921 4.412 4.553 1.00 96.31 176 LEU A O 1
ATOM 1306 N N . VAL A 1 177 ? -14.924 3.833 5.374 1.00 94.75 177 VAL A N 1
ATOM 1307 C CA . VAL A 1 177 ? -15.145 2.681 4.487 1.00 94.75 177 VAL A CA 1
ATOM 1308 C C . VAL A 1 177 ? -15.178 3.133 3.027 1.00 94.75 177 VAL A C 1
ATOM 1310 O O . VAL A 1 177 ? -14.488 2.540 2.197 1.00 94.75 177 VAL A O 1
ATOM 1313 N N . GLY A 1 178 ? -15.931 4.193 2.718 1.00 92.31 178 GLY A N 1
ATOM 1314 C CA . GLY A 1 178 ? -16.000 4.750 1.366 1.00 92.31 178 GLY A CA 1
ATOM 1315 C C . GLY A 1 178 ? -14.642 5.250 0.870 1.00 92.31 178 GLY A C 1
ATOM 1316 O O . GLY A 1 178 ? -14.223 4.909 -0.236 1.00 92.31 178 GLY A O 1
ATOM 1317 N N . GLU A 1 179 ? -13.919 5.992 1.710 1.00 93.44 179 GLU A N 1
ATOM 1318 C CA . GLU A 1 179 ? -12.580 6.497 1.390 1.00 93.44 179 GLU A CA 1
ATOM 1319 C C . GLU A 1 179 ? -11.570 5.356 1.184 1.00 93.44 179 GLU A C 1
ATOM 1321 O O . GLU A 1 179 ? -10.865 5.318 0.179 1.00 93.44 179 GLU A O 1
ATOM 1326 N N . ALA A 1 180 ? -11.536 4.370 2.084 1.00 91.12 180 ALA A N 1
ATOM 1327 C CA . ALA A 1 180 ? -10.632 3.229 1.982 1.00 91.12 180 ALA A CA 1
ATOM 1328 C C . ALA A 1 180 ? -10.910 2.380 0.727 1.00 91.12 180 ALA A C 1
ATOM 1330 O O . ALA A 1 180 ? -9.974 1.939 0.057 1.00 91.12 180 ALA A O 1
ATOM 1331 N N . GLN A 1 181 ? -12.185 2.186 0.369 1.00 86.31 181 GLN A N 1
ATOM 1332 C CA . GLN A 1 181 ? -12.574 1.524 -0.881 1.00 86.31 181 GLN A CA 1
ATOM 1333 C C . GLN A 1 181 ? -12.132 2.317 -2.113 1.00 86.31 181 GLN A C 1
ATOM 1335 O O . GLN A 1 181 ? -11.620 1.717 -3.058 1.00 86.31 181 GLN A O 1
ATOM 1340 N N . ALA A 1 182 ? -12.281 3.646 -2.099 1.00 82.12 182 ALA A N 1
ATOM 1341 C CA . ALA A 1 182 ? -11.785 4.517 -3.166 1.00 82.12 182 ALA A CA 1
ATOM 1342 C C . ALA A 1 182 ? -10.251 4.457 -3.293 1.00 82.12 182 ALA A C 1
ATOM 1344 O O . ALA A 1 182 ? -9.718 4.538 -4.396 1.00 82.12 182 ALA A O 1
ATOM 1345 N N . MET A 1 183 ? -9.548 4.223 -2.182 1.00 80.75 183 MET A N 1
ATOM 1346 C CA . MET A 1 183 ? -8.108 3.949 -2.134 1.00 80.75 183 MET A CA 1
ATOM 1347 C C . MET A 1 183 ? -7.741 2.485 -2.472 1.00 80.75 183 MET A C 1
ATOM 1349 O O . MET A 1 183 ? -6.591 2.089 -2.313 1.00 80.75 183 MET A O 1
ATOM 1353 N N . GLY A 1 184 ? -8.683 1.642 -2.907 1.00 78.75 184 GLY A N 1
ATOM 1354 C CA . GLY A 1 184 ? -8.403 0.273 -3.365 1.00 78.75 184 GLY A CA 1
ATOM 1355 C C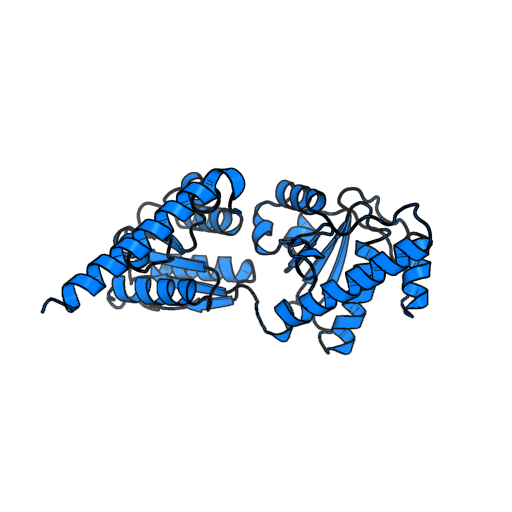 . GLY A 1 184 ? -8.196 -0.774 -2.260 1.00 78.75 184 GLY A C 1
ATOM 1356 O O . GLY A 1 184 ? -7.799 -1.907 -2.558 1.00 78.75 184 GLY A O 1
ATOM 1357 N N . TRP A 1 185 ? -8.488 -0.440 -0.999 1.00 84.00 185 TRP A N 1
ATOM 1358 C CA . TRP A 1 185 ? -8.346 -1.362 0.130 1.00 84.00 185 TRP A CA 1
ATOM 1359 C C . TRP A 1 185 ? -9.451 -2.412 0.162 1.00 84.00 185 TRP A C 1
ATOM 1361 O O . TRP A 1 185 ? -10.631 -2.135 -0.067 1.00 84.00 185 TRP A O 1
ATOM 1371 N N . ARG A 1 186 ? -9.073 -3.642 0.514 1.00 86.25 186 ARG A N 1
ATOM 1372 C CA . ARG A 1 186 ? -10.040 -4.673 0.904 1.00 86.25 186 ARG A CA 1
ATOM 1373 C C . ARG A 1 186 ? -10.393 -4.493 2.371 1.00 86.25 186 ARG A C 1
ATOM 1375 O O . ARG A 1 186 ? -9.501 -4.417 3.208 1.00 86.25 186 ARG A O 1
ATOM 1382 N N . LEU A 1 187 ? -11.681 -4.445 2.685 1.00 92.00 187 LEU A N 1
ATOM 1383 C CA . LEU A 1 187 ? -12.131 -4.140 4.039 1.00 92.00 187 LEU A CA 1
ATOM 1384 C C . LEU A 1 187 ? -12.645 -5.384 4.753 1.00 92.00 187 LEU A C 1
ATOM 1386 O O . LEU A 1 187 ? -13.371 -6.190 4.170 1.00 92.00 187 LEU A O 1
ATOM 1390 N N . VAL A 1 188 ? -12.287 -5.498 6.028 1.00 92.81 188 VAL A N 1
ATOM 1391 C CA . VAL A 1 188 ? -12.860 -6.447 6.981 1.00 92.81 188 VAL A CA 1
ATOM 1392 C C . VAL A 1 188 ? -13.613 -5.629 8.027 1.00 92.81 188 VAL A C 1
ATOM 1394 O O . VAL A 1 188 ? -13.007 -5.063 8.935 1.00 92.81 188 VAL A O 1
ATOM 1397 N N . ASP A 1 189 ? -14.934 -5.518 7.878 1.00 91.94 189 ASP A N 1
ATOM 1398 C CA . ASP A 1 189 ? -15.766 -4.852 8.885 1.00 91.94 189 ASP A CA 1
ATOM 1399 C C . ASP A 1 189 ? -15.920 -5.776 10.099 1.00 91.94 189 ASP A C 1
ATOM 1401 O O . ASP A 1 189 ? -16.504 -6.855 10.003 1.00 91.94 189 ASP A O 1
ATOM 1405 N N . CYS A 1 190 ? -15.361 -5.355 11.229 1.00 91.69 190 CYS A N 1
ATOM 1406 C CA . CYS A 1 190 ? -15.423 -6.067 12.503 1.00 91.69 190 CYS A CA 1
ATOM 1407 C C . CYS A 1 190 ? -16.582 -5.569 13.385 1.00 91.69 190 CYS A C 1
ATOM 1409 O O . CYS A 1 190 ? -16.698 -5.986 14.534 1.00 91.69 190 CYS A O 1
ATOM 1411 N N . GLY A 1 191 ? -17.452 -4.706 12.848 1.00 86.31 191 GLY A N 1
ATOM 1412 C CA . GLY A 1 191 ? -18.614 -4.159 13.540 1.00 86.31 191 GLY A CA 1
ATOM 1413 C C . GLY A 1 191 ? -18.287 -2.938 14.405 1.00 86.31 191 GLY A C 1
ATOM 1414 O O . GLY A 1 191 ? -17.161 -2.474 14.449 1.00 86.31 191 GLY A O 1
ATOM 1415 N N . ALA A 1 192 ? -19.258 -2.329 15.073 1.00 80.00 192 ALA A N 1
ATOM 1416 C CA . ALA A 1 192 ? -20.689 -2.566 14.957 1.00 80.00 192 ALA A CA 1
ATOM 1417 C C . ALA A 1 192 ? -21.254 -2.017 13.644 1.00 80.00 192 ALA A C 1
ATOM 1419 O O . ALA A 1 192 ? -20.708 -1.093 13.042 1.00 80.00 192 ALA A O 1
ATOM 1420 N N . SER A 1 193 ? -22.352 -2.608 13.186 1.00 73.31 193 SER A N 1
ATOM 1421 C CA . SER A 1 193 ? -23.005 -2.264 11.916 1.00 73.31 193 SER A CA 1
ATOM 1422 C C . SER A 1 193 ? -24.296 -1.455 12.110 1.00 73.31 193 SER A C 1
ATOM 1424 O O . SER A 1 193 ? -25.039 -1.263 11.152 1.00 73.31 193 SER A O 1
ATOM 1426 N N . GLY A 1 194 ? -24.588 -1.000 13.334 1.00 72.81 194 GLY A N 1
ATOM 1427 C CA . GLY A 1 194 ? -25.843 -0.331 13.676 1.00 72.81 194 GLY A CA 1
ATOM 1428 C C . GLY A 1 194 ? -25.788 0.424 15.005 1.00 72.81 194 GLY A C 1
ATOM 1429 O O . GLY A 1 194 ? -24.736 0.529 15.627 1.00 72.81 194 GLY A O 1
ATOM 1430 N N . SER A 1 195 ? -26.937 0.950 15.430 1.00 72.75 195 SER A N 1
ATOM 1431 C CA . SER A 1 195 ? -27.081 1.814 16.613 1.00 72.75 195 SER A CA 1
ATOM 1432 C C . SER A 1 195 ? -27.198 1.062 17.942 1.00 72.75 195 SER A C 1
ATOM 1434 O O . SER A 1 195 ? -27.463 1.678 18.972 1.00 72.75 195 SER A O 1
ATOM 1436 N N . GLU A 1 196 ? -27.083 -0.266 17.929 1.00 76.44 196 GLU A N 1
ATOM 1437 C CA . GLU A 1 196 ? -27.143 -1.061 19.152 1.00 76.44 196 GLU A CA 1
ATOM 1438 C C . GLU A 1 196 ? -25.896 -0.816 20.000 1.00 76.44 196 GLU A C 1
ATOM 1440 O O . GLU A 1 196 ? -24.776 -0.765 19.487 1.00 76.44 196 GLU A O 1
ATOM 1445 N N . ALA A 1 197 ? -26.096 -0.660 21.309 1.00 80.31 197 ALA A N 1
ATOM 1446 C CA . ALA A 1 197 ? -24.991 -0.512 22.238 1.00 80.31 197 ALA A CA 1
ATOM 1447 C C . ALA A 1 197 ? -24.110 -1.768 22.198 1.00 80.31 197 ALA A C 1
ATOM 1449 O O . ALA A 1 197 ? -24.595 -2.893 22.304 1.00 80.31 197 ALA A O 1
ATOM 1450 N N . VAL A 1 198 ? -22.809 -1.547 22.051 1.00 86.06 198 VAL A N 1
ATOM 1451 C CA . VAL A 1 198 ? -21.781 -2.582 21.947 1.00 86.06 198 VAL A CA 1
ATOM 1452 C C . VAL A 1 198 ? -20.596 -2.198 22.814 1.00 86.06 198 VAL A C 1
ATOM 1454 O O . VAL A 1 198 ? -20.305 -1.011 22.995 1.00 86.06 198 VAL A O 1
ATOM 1457 N N . ASP A 1 199 ? -19.886 -3.205 23.305 1.00 88.75 199 ASP A N 1
ATOM 1458 C CA . ASP A 1 199 ? -18.690 -3.008 24.106 1.00 88.75 199 ASP A CA 1
ATOM 1459 C C . ASP A 1 199 ? -17.475 -2.779 23.199 1.00 88.75 199 ASP A C 1
ATOM 1461 O O . ASP A 1 199 ? -16.989 -3.669 22.498 1.00 88.75 199 ASP A O 1
ATOM 1465 N N . TYR A 1 200 ? -16.956 -1.549 23.228 1.00 91.19 200 TYR A N 1
ATOM 1466 C CA . TYR A 1 200 ? -15.783 -1.152 22.449 1.00 91.19 200 TYR A CA 1
ATOM 1467 C C . TYR A 1 200 ? -14.537 -2.046 22.658 1.00 91.19 200 TYR A C 1
ATOM 1469 O O . TYR A 1 200 ? -13.794 -2.216 21.688 1.00 91.19 200 TYR A O 1
ATOM 1477 N N . PRO A 1 201 ? -14.258 -2.641 23.846 1.00 94.62 201 PRO A N 1
ATOM 1478 C CA . PRO A 1 201 ? -13.068 -3.472 24.018 1.00 94.62 201 PRO A CA 1
ATOM 1479 C C . PRO A 1 201 ? -13.050 -4.706 23.115 1.00 94.62 201 PRO A C 1
ATOM 1481 O O . PRO A 1 201 ? -11.986 -5.055 22.607 1.00 94.62 201 PRO A O 1
ATOM 1484 N N . ASP A 1 202 ? -14.202 -5.338 22.880 1.00 93.75 202 ASP A N 1
ATOM 1485 C CA . ASP A 1 202 ? -14.295 -6.551 22.057 1.00 93.75 202 ASP A CA 1
ATOM 1486 C C . ASP A 1 202 ? -14.025 -6.241 20.581 1.00 93.75 202 ASP A C 1
ATOM 1488 O O . ASP A 1 202 ? -13.318 -6.977 19.887 1.00 93.75 202 ASP A O 1
ATOM 1492 N N . LEU A 1 203 ? -14.521 -5.093 20.122 1.00 95.19 203 LEU A N 1
ATOM 1493 C CA . LEU A 1 203 ? -14.277 -4.574 18.781 1.00 95.19 203 LEU A CA 1
ATOM 1494 C C . LEU A 1 203 ? -12.802 -4.207 18.572 1.00 95.19 203 LEU A C 1
ATOM 1496 O O . LEU A 1 203 ? -12.184 -4.628 17.590 1.00 95.19 203 LEU A O 1
ATOM 1500 N N . ALA A 1 204 ? -12.220 -3.466 19.522 1.00 96.94 204 ALA A N 1
ATOM 1501 C CA . ALA A 1 204 ? -10.799 -3.131 19.512 1.00 96.94 204 ALA A CA 1
ATOM 1502 C C . ALA A 1 204 ? -9.928 -4.393 19.494 1.00 96.94 204 ALA A C 1
ATOM 1504 O O . ALA A 1 204 ? -8.953 -4.461 18.743 1.00 96.94 204 ALA A O 1
ATOM 1505 N N . TRP A 1 205 ? -10.299 -5.402 20.289 1.00 94.44 205 TRP A N 1
ATOM 1506 C CA . TRP A 1 205 ? -9.598 -6.677 20.369 1.00 94.44 205 TRP A CA 1
ATOM 1507 C C . TRP A 1 205 ? -9.615 -7.444 19.048 1.00 94.44 205 TRP A C 1
ATOM 1509 O O . TRP A 1 205 ? -8.568 -7.941 18.630 1.00 94.44 205 TRP A O 1
ATOM 1519 N N . GLU A 1 206 ? -10.761 -7.547 18.371 1.00 94.44 206 GLU A N 1
ATOM 1520 C CA . GLU A 1 206 ? -10.836 -8.306 17.118 1.00 94.44 206 GLU A CA 1
ATOM 1521 C C . GLU A 1 206 ? -10.002 -7.647 16.009 1.00 94.44 206 GLU A C 1
ATOM 1523 O O . GLU A 1 206 ? -9.206 -8.329 15.358 1.00 94.44 206 GLU A O 1
ATOM 1528 N N . VAL A 1 207 ? -10.068 -6.318 15.865 1.00 97.06 207 VAL A N 1
ATOM 1529 C CA . VAL A 1 207 ? -9.214 -5.575 14.918 1.00 97.06 207 VAL A CA 1
ATOM 1530 C C . VAL A 1 207 ? -7.732 -5.765 15.252 1.00 97.06 207 VAL A C 1
ATOM 1532 O O . VAL A 1 207 ? -6.945 -6.165 14.390 1.00 97.06 207 VAL A O 1
ATOM 1535 N N . ALA A 1 208 ? -7.348 -5.547 16.513 1.00 95.06 208 ALA A N 1
ATOM 1536 C CA . ALA A 1 208 ? -5.987 -5.749 17.010 1.00 95.06 208 ALA A CA 1
ATOM 1537 C C . ALA A 1 208 ? -5.457 -7.159 16.696 1.00 95.06 208 ALA A C 1
ATOM 1539 O O . ALA A 1 208 ? -4.338 -7.339 16.206 1.00 95.06 208 ALA A O 1
ATOM 1540 N N . ARG A 1 209 ? -6.283 -8.179 16.941 1.00 91.88 209 ARG A N 1
ATOM 1541 C CA . ARG A 1 209 ? -5.958 -9.588 16.718 1.00 91.88 209 ARG A CA 1
ATOM 1542 C C . ARG A 1 209 ? -5.733 -9.905 15.244 1.00 91.88 209 ARG A C 1
ATOM 1544 O O . ARG A 1 209 ? -4.827 -10.685 14.937 1.00 91.88 209 ARG A O 1
ATOM 1551 N N . LEU A 1 210 ? -6.533 -9.340 14.340 1.00 86.94 210 LEU A N 1
ATOM 1552 C CA . LEU A 1 210 ? -6.349 -9.519 12.899 1.00 86.94 210 LEU A CA 1
ATOM 1553 C C . LEU A 1 210 ? -5.034 -8.894 12.418 1.00 86.94 210 LEU A C 1
ATOM 1555 O O . LEU A 1 210 ? -4.315 -9.538 11.648 1.00 86.94 210 LEU A O 1
ATOM 1559 N N . VAL A 1 211 ? -4.699 -7.697 12.913 1.00 89.50 211 VAL A N 1
ATOM 1560 C CA . VAL A 1 211 ? -3.443 -6.994 12.597 1.00 89.50 211 VAL A CA 1
ATOM 1561 C C . VAL A 1 211 ? -2.235 -7.806 13.066 1.00 89.50 211 VAL A C 1
ATOM 1563 O O . VAL A 1 211 ? -1.364 -8.139 12.266 1.00 89.50 211 VAL A O 1
ATOM 1566 N N . VAL A 1 212 ? -2.197 -8.218 14.338 1.00 81.69 212 VAL A N 1
ATOM 1567 C CA . VAL A 1 212 ? -1.052 -8.967 14.901 1.00 81.69 212 VAL A CA 1
ATOM 1568 C C . VAL A 1 212 ? -0.860 -10.328 14.231 1.00 81.69 212 VAL A C 1
ATOM 1570 O O . VAL A 1 212 ? 0.266 -10.798 14.079 1.00 81.69 212 VAL A O 1
ATOM 1573 N N . ARG A 1 213 ? -1.944 -10.976 13.792 1.00 77.75 213 ARG A N 1
ATOM 1574 C CA . ARG A 1 213 ? -1.869 -12.249 13.059 1.00 77.75 213 ARG A CA 1
ATOM 1575 C C . ARG A 1 213 ? -1.495 -12.092 11.585 1.00 77.75 213 ARG A C 1
ATOM 1577 O O . ARG A 1 213 ? -1.455 -13.103 10.885 1.00 77.75 213 ARG A O 1
ATOM 1584 N N . GLY A 1 214 ? -1.286 -10.866 11.102 1.00 75.38 214 GLY A N 1
ATOM 1585 C CA . GLY A 1 214 ? -1.018 -10.585 9.693 1.00 75.38 214 GLY A CA 1
ATOM 1586 C C . GLY A 1 214 ? -2.172 -10.983 8.771 1.00 75.38 214 GLY A C 1
ATOM 1587 O O . GLY A 1 214 ? -1.950 -11.260 7.596 1.00 75.38 214 GLY A O 1
ATOM 1588 N N . ARG A 1 215 ? -3.401 -11.076 9.302 1.00 78.12 215 ARG A N 1
ATOM 1589 C CA . ARG A 1 215 ? -4.607 -11.333 8.496 1.00 78.12 215 ARG A CA 1
ATOM 1590 C C . ARG A 1 215 ? -5.048 -10.078 7.758 1.00 78.12 215 ARG A C 1
ATOM 1592 O O . ARG A 1 215 ? -5.596 -10.193 6.672 1.00 78.12 215 ARG A O 1
ATOM 1599 N N . VAL A 1 216 ? -4.774 -8.918 8.345 1.00 85.56 216 VAL A N 1
ATOM 1600 C CA . VAL A 1 216 ? -4.909 -7.603 7.720 1.00 85.56 216 VAL A CA 1
ATOM 1601 C C . VAL A 1 216 ? -3.620 -6.812 7.916 1.00 85.56 216 VAL A C 1
ATOM 1603 O O . VAL A 1 216 ? -2.822 -7.134 8.796 1.00 85.56 216 VAL A O 1
ATOM 1606 N N . ASN A 1 217 ? -3.408 -5.783 7.099 1.00 87.44 217 ASN A N 1
ATOM 1607 C CA . ASN A 1 217 ? -2.219 -4.939 7.185 1.00 87.44 217 ASN A CA 1
ATOM 1608 C C . ASN A 1 217 ? -2.347 -3.915 8.314 1.00 87.44 217 ASN A C 1
ATOM 1610 O O . ASN A 1 217 ? -1.388 -3.690 9.048 1.00 87.44 217 ASN A O 1
ATOM 1614 N N . TYR A 1 218 ? -3.532 -3.317 8.444 1.00 95.56 218 TYR A N 1
ATOM 1615 C CA . TYR A 1 218 ? -3.804 -2.229 9.377 1.00 95.56 218 TYR A CA 1
ATOM 1616 C C . TYR A 1 218 ? -5.209 -2.340 9.974 1.00 95.56 218 TYR A C 1
ATOM 1618 O O . TYR A 1 218 ? -6.072 -3.049 9.444 1.00 95.56 218 TYR A O 1
ATOM 1626 N N . GLY A 1 219 ? -5.432 -1.621 11.073 1.00 97.69 219 GLY A N 1
ATOM 1627 C CA . GLY A 1 219 ? -6.735 -1.482 11.717 1.00 97.69 219 GLY A CA 1
ATOM 1628 C C . GLY A 1 219 ? -7.171 -0.024 11.842 1.00 97.69 219 GLY A C 1
ATOM 1629 O O . GLY A 1 219 ? -6.334 0.835 12.097 1.00 97.69 219 GLY A O 1
ATOM 1630 N N . ILE A 1 220 ? -8.468 0.253 11.714 1.00 98.19 220 ILE A N 1
ATOM 1631 C CA . ILE A 1 220 ? -9.079 1.549 12.036 1.00 98.19 220 ILE A CA 1
ATOM 1632 C C . ILE A 1 220 ? -10.138 1.337 13.112 1.00 98.19 220 ILE A C 1
ATOM 1634 O O . ILE A 1 220 ? -11.020 0.491 12.962 1.00 98.19 220 ILE A O 1
ATOM 1638 N N . LEU A 1 221 ? -10.063 2.109 14.188 1.00 98.25 221 LEU A N 1
ATOM 1639 C CA . LEU A 1 221 ? -11.016 2.062 15.289 1.00 98.25 221 LEU A CA 1
ATOM 1640 C C . LEU A 1 221 ? -11.664 3.425 15.485 1.00 98.25 221 LEU A C 1
ATOM 1642 O O . LEU A 1 221 ? -10.979 4.446 15.502 1.00 98.25 221 LEU A O 1
ATOM 1646 N N . VAL A 1 222 ? -12.980 3.434 15.674 1.00 96.94 222 VAL A N 1
ATOM 1647 C CA . VAL A 1 222 ? -13.743 4.657 15.928 1.00 96.94 222 VAL A CA 1
ATOM 1648 C C . VAL A 1 222 ? -14.647 4.466 17.143 1.00 96.94 222 VAL A C 1
ATOM 1650 O O . VAL A 1 222 ? -15.422 3.520 17.215 1.00 96.94 222 VAL A O 1
ATOM 1653 N N . CYS A 1 223 ? -14.592 5.366 18.111 1.00 93.56 223 CYS A N 1
ATOM 1654 C CA . CYS A 1 223 ? -15.653 5.483 19.115 1.00 93.56 223 CYS A CA 1
ATOM 1655 C C . CYS A 1 223 ? -15.873 6.951 19.453 1.00 93.56 223 CYS A C 1
ATOM 1657 O O . CYS A 1 223 ? -15.248 7.800 18.829 1.00 93.56 223 CYS A O 1
ATOM 1659 N N . ASP A 1 224 ? -16.732 7.265 20.420 1.00 93.06 224 ASP A N 1
ATOM 1660 C CA . ASP A 1 224 ? -17.042 8.649 20.804 1.00 93.06 224 ASP A CA 1
ATOM 1661 C C . ASP A 1 224 ? -15.781 9.537 20.956 1.00 93.06 224 ASP A C 1
ATOM 1663 O O . ASP A 1 224 ? -15.536 10.430 20.146 1.00 93.06 224 ASP A O 1
ATOM 1667 N N . SER A 1 225 ? -14.896 9.213 21.908 1.00 94.06 225 SER A N 1
ATOM 1668 C CA . SER A 1 225 ? -13.619 9.927 22.115 1.00 94.06 225 SER A CA 1
ATOM 1669 C C . SER A 1 225 ? -12.386 9.229 21.528 1.00 94.06 225 SER A C 1
ATOM 1671 O O . SER A 1 225 ? -11.309 9.819 21.484 1.00 94.06 225 SER A O 1
ATOM 1673 N N . GLY A 1 226 ? -12.497 7.955 21.146 1.00 94.88 226 GLY A N 1
ATOM 1674 C CA . GLY A 1 226 ? -11.372 7.108 20.725 1.00 94.88 226 GLY A CA 1
ATOM 1675 C C . GLY A 1 226 ? -10.519 6.529 21.870 1.00 94.88 226 GLY A C 1
ATOM 1676 O O . GLY A 1 226 ? -9.869 5.502 21.690 1.00 94.88 226 GLY A O 1
ATOM 1677 N N . LEU A 1 227 ? -10.554 7.111 23.076 1.00 96.56 227 LEU A N 1
ATOM 1678 C CA . LEU A 1 227 ? -9.665 6.743 24.194 1.00 96.56 227 LEU A CA 1
ATOM 1679 C C . LEU A 1 227 ? -9.771 5.269 24.607 1.00 96.56 227 LEU A C 1
ATOM 1681 O O . LEU A 1 227 ? -8.764 4.593 24.809 1.00 96.56 227 LEU A O 1
ATOM 1685 N N . GLY A 1 228 ? -11.000 4.766 24.743 1.00 95.94 228 GLY A N 1
ATOM 1686 C CA . GLY A 1 228 ? -11.240 3.386 25.162 1.00 95.94 228 GLY A CA 1
ATOM 1687 C C . GLY A 1 228 ? -10.704 2.372 24.151 1.00 95.94 228 GLY A C 1
ATOM 1688 O O . GLY A 1 228 ? -10.030 1.415 24.530 1.00 95.94 228 GLY A O 1
ATOM 1689 N N . MET A 1 229 ? -10.958 2.618 22.864 1.00 96.62 229 MET A N 1
ATOM 1690 C CA . MET A 1 229 ? -10.488 1.774 21.763 1.00 96.62 229 MET A CA 1
ATOM 1691 C C . MET A 1 229 ? -8.956 1.734 21.702 1.00 96.62 229 MET A C 1
ATOM 1693 O O . MET A 1 229 ? -8.382 0.653 21.582 1.00 96.62 229 MET A O 1
ATOM 1697 N N . ASP A 1 230 ? -8.298 2.890 21.847 1.00 98.31 230 ASP A N 1
ATOM 1698 C CA . ASP A 1 230 ? -6.834 2.997 21.869 1.00 98.31 230 ASP A CA 1
ATOM 1699 C C . ASP A 1 230 ? -6.219 2.189 23.020 1.00 98.31 230 ASP A C 1
ATOM 1701 O O . ASP A 1 230 ? -5.357 1.331 22.800 1.00 98.31 230 ASP A O 1
ATOM 1705 N N . ILE A 1 231 ? -6.730 2.386 24.241 1.00 98.19 231 ILE A N 1
ATOM 1706 C CA . ILE A 1 231 ? -6.255 1.672 25.429 1.00 98.19 231 ILE A CA 1
ATOM 1707 C C . ILE A 1 231 ? -6.461 0.163 25.279 1.00 98.19 231 ILE A C 1
ATOM 1709 O O . ILE A 1 231 ? -5.565 -0.602 25.641 1.00 98.19 231 ILE A O 1
ATOM 1713 N N . ALA A 1 232 ? -7.627 -0.267 24.785 1.00 97.81 232 ALA A N 1
ATOM 1714 C CA . ALA A 1 232 ? -7.971 -1.677 24.628 1.00 97.81 232 ALA A CA 1
ATOM 1715 C C . ALA A 1 232 ? -7.098 -2.366 23.568 1.00 97.81 232 ALA A C 1
ATOM 1717 O O . ALA A 1 232 ? -6.516 -3.415 23.849 1.00 97.81 232 ALA A O 1
ATOM 1718 N N . ALA A 1 233 ? -6.941 -1.759 22.387 1.00 97.81 233 ALA A N 1
ATOM 1719 C CA . ALA A 1 233 ? -6.134 -2.311 21.301 1.00 97.81 233 ALA A CA 1
ATOM 1720 C C . ALA A 1 233 ? -4.658 -2.467 21.708 1.00 97.81 233 ALA A C 1
ATOM 1722 O O . ALA A 1 233 ? -4.066 -3.528 21.505 1.00 97.81 233 ALA A O 1
ATOM 1723 N N . ASN A 1 234 ? -4.091 -1.455 22.377 1.00 97.88 234 ASN A N 1
ATOM 1724 C CA . ASN A 1 234 ? -2.706 -1.463 22.860 1.00 97.88 234 ASN A CA 1
ATOM 1725 C C . ASN A 1 234 ? -2.436 -2.487 23.987 1.00 97.88 234 ASN A C 1
ATOM 1727 O O . ASN A 1 234 ? -1.287 -2.658 24.396 1.00 97.88 234 ASN A O 1
ATOM 1731 N N . LYS A 1 235 ? -3.452 -3.198 24.511 1.00 95.12 235 LYS A N 1
ATOM 1732 C CA . LYS A 1 235 ? -3.226 -4.331 25.431 1.00 95.12 235 LYS A CA 1
ATOM 1733 C C . LYS A 1 235 ? -2.710 -5.581 24.732 1.00 95.12 235 LYS A C 1
ATOM 1735 O O . LYS A 1 235 ? -2.168 -6.447 25.420 1.00 95.12 235 LYS A O 1
ATOM 1740 N N . LEU A 1 236 ? -2.886 -5.703 23.417 1.00 92.75 236 LEU A N 1
ATOM 1741 C CA . LEU A 1 236 ? -2.400 -6.850 22.664 1.00 92.75 236 LEU A CA 1
ATOM 1742 C C . LEU A 1 236 ? -0.952 -6.604 22.200 1.00 92.75 236 LEU A C 1
ATOM 1744 O O . LEU A 1 236 ? -0.721 -5.693 21.406 1.00 92.75 236 LEU A O 1
ATOM 1748 N N . PRO A 1 237 ? 0.024 -7.422 22.638 1.00 89.00 237 PRO A N 1
ATOM 1749 C CA . PRO A 1 237 ? 1.409 -7.305 22.189 1.00 89.00 237 PRO A CA 1
ATOM 1750 C C . PRO A 1 237 ? 1.542 -7.314 20.664 1.00 89.00 237 PRO A C 1
ATOM 1752 O O . PRO A 1 237 ? 0.959 -8.168 19.993 1.00 89.00 237 PRO A O 1
ATOM 1755 N N . GLY A 1 238 ? 2.329 -6.382 20.132 1.00 87.38 238 GLY A N 1
ATOM 1756 C CA . GLY A 1 238 ? 2.515 -6.173 18.697 1.00 87.38 238 GLY A CA 1
ATOM 1757 C C . GLY A 1 238 ? 1.571 -5.132 18.086 1.00 87.38 238 GLY A C 1
ATOM 1758 O O . GLY A 1 238 ? 1.804 -4.706 16.950 1.00 87.38 238 GLY A O 1
ATOM 1759 N N . VAL A 1 239 ? 0.548 -4.680 18.817 1.00 96.69 239 VAL A N 1
ATOM 1760 C CA . VAL A 1 239 ? -0.285 -3.540 18.416 1.00 96.69 239 VAL A CA 1
ATOM 1761 C C . VAL A 1 239 ? 0.376 -2.233 18.830 1.00 96.69 239 VAL A C 1
ATOM 1763 O O . VAL A 1 239 ? 0.920 -2.097 19.921 1.00 96.69 239 VAL A O 1
ATOM 1766 N N . ARG A 1 240 ? 0.304 -1.257 17.931 1.00 97.19 240 ARG A N 1
ATOM 1767 C CA . ARG A 1 240 ? 0.643 0.144 18.160 1.00 97.19 240 ARG A CA 1
ATOM 1768 C C . ARG A 1 240 ? -0.523 0.967 17.637 1.00 97.19 240 ARG A C 1
ATOM 1770 O O . ARG A 1 240 ? -0.514 1.406 16.485 1.00 97.19 240 ARG A O 1
ATOM 1777 N N . ALA A 1 241 ? -1.554 1.077 18.465 1.00 98.31 241 ALA A N 1
ATOM 1778 C CA . ALA A 1 241 ? -2.698 1.931 18.208 1.00 98.31 241 ALA A CA 1
ATOM 1779 C C . ALA A 1 241 ? -2.351 3.376 18.569 1.00 98.31 241 ALA A C 1
ATOM 1781 O O . ALA A 1 241 ? -1.653 3.616 19.558 1.00 98.31 241 ALA A O 1
ATOM 1782 N N . ALA A 1 242 ? -2.786 4.311 17.727 1.00 98.38 242 ALA A N 1
ATOM 1783 C CA . ALA A 1 242 ? -2.580 5.733 17.937 1.00 98.38 242 ALA A CA 1
ATOM 1784 C C . ALA A 1 242 ? -3.893 6.494 17.751 1.00 98.38 242 ALA A C 1
ATOM 1786 O O . ALA A 1 242 ? -4.426 6.562 16.642 1.00 98.38 242 ALA A O 1
ATOM 1787 N N . LEU A 1 243 ? -4.380 7.093 18.835 1.00 98.12 243 LEU A N 1
ATOM 1788 C CA . LEU A 1 243 ? -5.437 8.095 18.802 1.00 98.12 243 LEU A CA 1
ATOM 1789 C C . LEU A 1 243 ? -4.925 9.403 18.193 1.00 98.12 243 LEU A C 1
ATOM 1791 O O . LEU A 1 243 ? -4.003 10.029 18.721 1.00 98.12 243 LEU A O 1
ATOM 1795 N N . CYS A 1 244 ? -5.526 9.820 17.081 1.00 97.75 244 CYS A N 1
ATOM 1796 C CA . CYS A 1 244 ? -5.146 11.037 16.371 1.00 97.75 244 CYS A CA 1
ATOM 1797 C C . CYS A 1 244 ? -6.328 12.005 16.279 1.00 97.75 244 CYS A C 1
ATOM 1799 O O . CYS A 1 244 ? -7.427 11.624 15.886 1.00 97.75 244 CYS A O 1
ATOM 1801 N N . HIS A 1 245 ? -6.079 13.271 16.614 1.00 95.06 245 HIS A N 1
ATOM 1802 C CA . HIS A 1 245 ? -7.075 14.348 16.545 1.00 95.06 245 HIS A CA 1
ATOM 1803 C C . HIS A 1 245 ? -6.751 15.397 15.473 1.00 95.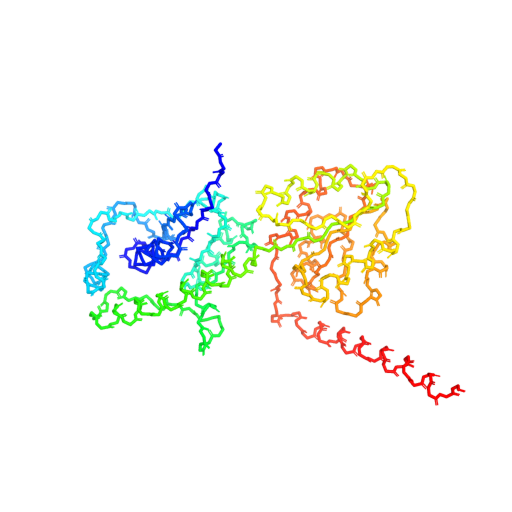06 245 HIS A C 1
ATOM 1805 O O . HIS A 1 245 ? -7.568 16.268 15.193 1.00 95.06 245 HIS A O 1
ATOM 1811 N N . ASP A 1 246 ? -5.568 15.305 14.868 1.00 96.25 246 ASP A N 1
ATOM 1812 C CA . ASP A 1 246 ? -5.102 16.189 13.810 1.00 96.25 246 ASP A CA 1
ATOM 1813 C C . ASP A 1 246 ? -4.157 15.444 12.854 1.00 96.25 246 ASP A C 1
ATOM 1815 O O . ASP A 1 246 ? -3.668 14.344 13.139 1.00 96.25 246 ASP A O 1
ATOM 1819 N N . VAL A 1 247 ? -3.929 16.053 11.691 1.00 96.00 247 VAL A N 1
ATOM 1820 C CA . VAL A 1 247 ? -3.134 15.494 10.592 1.00 96.00 247 VAL A CA 1
ATOM 1821 C C . VAL A 1 247 ? -1.671 15.278 10.989 1.00 96.00 247 VAL A C 1
ATOM 1823 O O . VAL A 1 247 ? -1.074 14.268 10.612 1.00 96.00 247 VAL A O 1
ATOM 1826 N N . GLY A 1 248 ? -1.101 16.189 11.782 1.00 96.44 248 GLY A N 1
ATOM 1827 C CA . GLY A 1 248 ? 0.286 16.100 12.230 1.00 96.44 248 GLY A CA 1
ATOM 1828 C C . GLY A 1 248 ? 0.499 14.901 13.150 1.00 96.44 248 GLY A C 1
ATOM 1829 O O . GLY A 1 248 ? 1.438 14.129 12.960 1.00 96.44 248 GLY A O 1
ATOM 1830 N N . ALA A 1 249 ? -0.409 14.680 14.101 1.00 96.81 249 ALA A N 1
ATOM 1831 C CA . ALA A 1 249 ? -0.398 13.501 14.958 1.00 96.81 249 ALA A CA 1
ATOM 1832 C C . ALA A 1 249 ? -0.494 12.203 14.138 1.00 96.81 249 ALA A C 1
ATOM 1834 O O . ALA A 1 249 ? 0.259 11.264 14.399 1.00 96.81 249 ALA A O 1
ATOM 1835 N N . ALA A 1 250 ? -1.357 12.170 13.118 1.00 96.88 250 ALA A N 1
ATOM 1836 C CA . ALA A 1 250 ? -1.531 11.023 12.224 1.00 96.88 250 ALA A CA 1
ATOM 1837 C C . ALA A 1 250 ? -0.248 10.679 11.459 1.00 96.88 250 ALA A C 1
ATOM 1839 O O . ALA A 1 250 ? 0.187 9.524 11.417 1.00 96.88 250 ALA A O 1
ATOM 1840 N N . GLU A 1 251 ? 0.385 11.701 10.888 1.00 94.50 251 GLU A N 1
ATOM 1841 C CA . GLU A 1 251 ? 1.635 11.557 10.158 1.00 94.50 251 GLU A CA 1
ATOM 1842 C C . GLU A 1 251 ? 2.751 11.033 11.072 1.00 94.50 251 GLU A C 1
ATOM 1844 O O . GLU A 1 251 ? 3.434 10.059 10.742 1.00 94.50 251 GLU A O 1
ATOM 1849 N N . MET A 1 252 ? 2.907 11.635 12.256 1.00 96.44 252 MET A N 1
ATOM 1850 C CA . MET A 1 252 ? 3.930 11.235 13.225 1.00 96.44 252 MET A CA 1
ATOM 1851 C C . MET A 1 252 ? 3.672 9.833 13.783 1.00 96.44 252 MET A C 1
ATOM 1853 O O . MET A 1 252 ? 4.626 9.080 13.993 1.00 96.44 252 MET A O 1
ATOM 1857 N N . ALA A 1 253 ? 2.410 9.441 13.978 1.00 96.94 253 ALA A N 1
ATOM 1858 C CA . ALA A 1 253 ? 2.051 8.096 14.420 1.00 96.94 253 ALA A CA 1
ATOM 1859 C C . ALA A 1 253 ? 2.603 7.023 13.464 1.00 96.94 253 ALA A C 1
ATOM 1861 O O . ALA A 1 253 ? 3.180 6.023 13.892 1.00 96.94 253 ALA A O 1
ATOM 1862 N N . ARG A 1 254 ? 2.513 7.248 12.153 1.00 92.94 254 ARG A N 1
ATOM 1863 C CA . ARG A 1 254 ? 3.078 6.333 11.150 1.00 92.94 254 ARG A CA 1
ATOM 1864 C C . ARG A 1 254 ? 4.586 6.460 11.026 1.00 92.94 254 ARG A C 1
ATOM 1866 O O . ARG A 1 254 ? 5.287 5.455 11.123 1.00 92.94 254 ARG A O 1
ATOM 1873 N N . ARG A 1 255 ? 5.100 7.680 10.853 1.00 88.38 255 ARG A N 1
ATOM 1874 C CA . ARG A 1 255 ? 6.530 7.920 10.606 1.00 88.38 255 ARG A CA 1
ATOM 1875 C C . ARG A 1 255 ? 7.412 7.523 11.784 1.00 88.38 255 ARG A C 1
ATOM 1877 O O . ARG A 1 255 ? 8.468 6.937 11.578 1.00 88.38 255 ARG A O 1
ATOM 1884 N N . HIS A 1 256 ? 6.998 7.823 13.015 1.00 93.12 256 HIS A N 1
ATOM 1885 C CA . HIS A 1 256 ? 7.866 7.693 14.188 1.00 93.12 256 HIS A CA 1
ATOM 1886 C C . HIS A 1 256 ? 7.619 6.446 15.024 1.00 93.12 256 HIS A C 1
ATOM 1888 O O . HIS A 1 256 ? 8.550 5.968 15.674 1.00 93.12 256 HIS A O 1
ATOM 1894 N N . VAL A 1 257 ? 6.381 5.954 15.081 1.00 90.44 257 VAL A N 1
ATOM 1895 C CA . VAL A 1 257 ? 6.043 4.790 15.915 1.00 90.44 257 VAL A CA 1
ATOM 1896 C C . VAL A 1 257 ? 5.522 3.605 15.112 1.00 90.44 257 VAL A C 1
ATOM 1898 O O . VAL A 1 257 ? 5.189 2.584 15.705 1.00 90.44 257 VAL A O 1
ATOM 1901 N N . ASP A 1 258 ? 5.505 3.709 13.779 1.00 91.00 258 ASP A N 1
ATOM 1902 C CA . ASP A 1 258 ? 4.959 2.694 12.875 1.00 91.00 258 ASP A CA 1
ATOM 1903 C C . ASP A 1 258 ? 3.607 2.178 13.374 1.00 91.00 258 ASP A C 1
ATOM 1905 O O . ASP A 1 258 ? 3.409 0.968 13.519 1.00 91.00 258 ASP A O 1
ATOM 1909 N N . ALA A 1 259 ? 2.710 3.098 13.746 1.00 97.19 259 ALA A N 1
ATOM 1910 C CA . ALA A 1 259 ? 1.389 2.735 14.236 1.00 97.19 259 ALA A CA 1
ATOM 1911 C C . ALA A 1 259 ? 0.709 1.827 13.206 1.00 97.19 259 ALA A C 1
ATOM 1913 O O . ALA A 1 259 ? 0.679 2.153 12.018 1.00 97.19 259 ALA A O 1
ATOM 1914 N N . ASN A 1 260 ? 0.212 0.675 13.646 1.00 94.75 260 ASN A N 1
ATOM 1915 C CA . ASN A 1 260 ? -0.475 -0.294 12.789 1.00 94.75 260 ASN A CA 1
ATOM 1916 C C . ASN A 1 260 ? -1.995 -0.298 13.012 1.00 94.75 260 ASN A C 1
ATOM 1918 O O . ASN A 1 260 ? -2.721 -0.972 12.282 1.00 94.75 260 ASN A O 1
ATOM 1922 N N . VAL A 1 261 ? -2.474 0.498 13.972 1.00 98.56 261 VAL A N 1
ATOM 1923 C CA . VAL A 1 261 ? -3.891 0.796 14.172 1.00 98.56 261 VAL A CA 1
ATOM 1924 C C . VAL A 1 261 ? -4.071 2.313 14.317 1.00 98.56 261 VAL A C 1
ATOM 1926 O O . VAL A 1 261 ? -3.408 2.936 15.145 1.00 98.56 261 VAL A O 1
ATOM 1929 N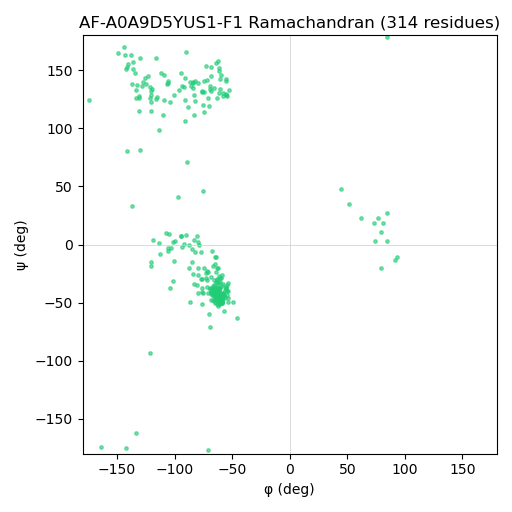 N . LEU A 1 262 ? -4.951 2.916 13.517 1.00 98.56 262 LEU A N 1
ATOM 1930 C CA . LEU A 1 262 ? -5.396 4.302 13.696 1.00 98.56 262 LEU A CA 1
ATOM 1931 C C . LEU A 1 262 ? -6.653 4.313 14.561 1.00 98.56 262 LEU A C 1
ATOM 1933 O O . LEU A 1 262 ? -7.575 3.533 14.320 1.00 98.56 262 LEU A O 1
ATOM 1937 N N . VAL A 1 263 ? -6.712 5.222 15.528 1.00 98.44 263 VAL A N 1
ATOM 1938 C CA . VAL A 1 263 ? -7.899 5.433 16.355 1.00 98.44 263 VAL A CA 1
ATOM 1939 C C . VAL A 1 263 ? -8.395 6.862 16.180 1.00 98.44 263 VAL A C 1
ATOM 1941 O O . VAL A 1 263 ? -7.609 7.809 16.211 1.00 98.44 263 VAL A O 1
ATOM 1944 N N . LEU A 1 264 ? -9.703 7.014 15.984 1.00 97.88 264 LEU A N 1
ATOM 1945 C CA . LEU A 1 264 ? -10.370 8.302 15.810 1.00 97.88 264 LEU A CA 1
ATOM 1946 C C . LEU A 1 264 ? -11.520 8.447 16.808 1.00 97.88 264 LEU A C 1
ATOM 1948 O O . LEU A 1 264 ? -12.229 7.484 17.112 1.00 97.88 264 LEU A O 1
ATOM 1952 N N . GLY A 1 265 ? -11.701 9.669 17.301 1.00 95.38 265 GLY A N 1
ATOM 1953 C CA . GLY A 1 265 ? -12.918 10.074 17.999 1.00 95.38 265 GLY A CA 1
ATOM 1954 C C . GLY A 1 265 ? -13.982 10.509 16.993 1.00 95.38 265 GLY A C 1
ATOM 1955 O O . GLY A 1 265 ? -13.679 11.265 16.071 1.00 95.38 265 GLY A O 1
ATOM 1956 N N . ALA A 1 266 ? -15.217 10.049 17.171 1.00 91.75 266 ALA A N 1
ATOM 1957 C CA . ALA A 1 266 ? -16.379 10.533 16.429 1.00 91.75 266 ALA A CA 1
ATOM 1958 C C . ALA A 1 266 ? -16.776 11.957 16.859 1.00 91.75 266 ALA A C 1
ATOM 1960 O O . ALA A 1 266 ? -17.385 12.693 16.086 1.00 91.75 266 ALA A O 1
ATOM 1961 N N . VAL A 1 267 ? -16.398 12.360 18.078 1.00 88.75 267 VAL A N 1
ATOM 1962 C CA . VAL A 1 267 ? -16.606 13.702 18.626 1.00 88.75 267 VAL A CA 1
ATOM 1963 C C . VAL A 1 267 ? -15.281 14.460 18.723 1.00 88.75 267 VAL A C 1
ATOM 1965 O O . VAL A 1 267 ? -14.221 13.899 18.995 1.00 88.75 267 VAL A O 1
ATOM 1968 N N . GLY A 1 268 ? -15.348 15.777 18.512 1.00 82.56 268 GLY A N 1
ATOM 1969 C CA . GLY A 1 268 ? -14.211 16.697 18.635 1.00 82.56 268 GLY A CA 1
ATOM 1970 C C . GLY A 1 268 ? -13.432 16.927 17.339 1.00 82.56 268 GLY A C 1
ATOM 1971 O O . GLY A 1 268 ? -12.675 17.891 17.262 1.00 82.56 268 GLY A O 1
ATOM 1972 N N . VAL A 1 269 ? -13.659 16.109 16.309 1.00 86.56 269 VAL A N 1
ATOM 1973 C CA . VAL A 1 269 ? -13.067 16.260 14.974 1.00 86.56 269 VAL A CA 1
ATOM 1974 C C . VAL A 1 269 ? -14.186 16.218 13.934 1.00 86.56 269 VAL A C 1
ATOM 1976 O O . VAL A 1 269 ? -15.098 15.402 14.032 1.00 86.56 269 VAL A O 1
ATOM 1979 N N . SER A 1 270 ? -14.150 17.115 12.945 1.00 93.88 270 SER A N 1
ATOM 1980 C CA . SER A 1 270 ? -15.119 17.074 11.843 1.00 93.88 270 SER A CA 1
ATOM 1981 C C . SER A 1 270 ? -14.888 15.837 10.966 1.00 93.88 270 SER A C 1
ATOM 1983 O O . SER A 1 270 ? -13.755 15.371 10.846 1.00 93.88 270 SER A O 1
ATOM 1985 N N . GLN A 1 271 ? -15.926 15.325 10.298 1.00 95.44 271 GLN A N 1
ATOM 1986 C CA . GLN A 1 271 ? -15.769 14.192 9.376 1.00 95.44 271 GLN A CA 1
ATOM 1987 C C . GLN A 1 271 ? -14.728 14.475 8.279 1.00 95.44 271 GLN A C 1
ATOM 1989 O O . GLN A 1 271 ? -13.940 13.597 7.940 1.00 95.44 271 GLN A O 1
ATOM 1994 N N . GLU A 1 272 ? -14.694 15.698 7.744 1.00 95.56 272 GLU A N 1
ATOM 1995 C CA . GLU A 1 272 ? -13.714 16.108 6.732 1.00 95.56 272 GLU A CA 1
ATOM 1996 C C . GLU A 1 272 ? -12.280 16.005 7.267 1.00 95.56 272 GLU A C 1
ATOM 1998 O O . GLU A 1 272 ? -11.428 15.370 6.646 1.00 95.56 272 GLU A O 1
ATOM 2003 N N . THR A 1 273 ? -12.040 16.537 8.467 1.00 96.12 273 THR A N 1
ATOM 2004 C CA . THR A 1 273 ? -10.738 16.444 9.136 1.00 96.12 273 THR A CA 1
ATOM 2005 C C . THR A 1 273 ? -10.370 14.992 9.453 1.00 96.12 273 THR A C 1
ATOM 2007 O O . THR A 1 273 ? -9.224 14.597 9.269 1.00 96.12 273 THR A O 1
ATOM 2010 N N . ALA A 1 274 ? -11.323 14.162 9.883 1.00 97.06 274 ALA A N 1
ATOM 2011 C CA . ALA A 1 274 ? -11.077 12.747 10.159 1.00 97.06 274 ALA A CA 1
ATOM 2012 C C . ALA A 1 274 ? -10.683 11.959 8.894 1.00 97.06 274 ALA A C 1
ATOM 2014 O O . ALA A 1 274 ? -9.791 11.110 8.946 1.00 97.06 274 ALA A O 1
ATOM 2015 N N . LEU A 1 275 ? -11.294 12.268 7.744 1.00 97.19 275 LEU A N 1
ATOM 2016 C CA . LEU A 1 275 ? -10.900 11.704 6.449 1.00 97.19 275 LEU A CA 1
ATOM 2017 C C . LEU A 1 275 ? -9.504 12.175 6.021 1.00 97.19 275 LEU A C 1
ATOM 2019 O O . LEU A 1 275 ? -8.728 11.383 5.491 1.00 97.19 275 LEU A O 1
ATOM 2023 N N . GLU A 1 276 ? -9.152 13.436 6.271 1.00 96.50 276 GLU A N 1
ATOM 2024 C CA . GLU A 1 276 ? -7.806 13.952 6.002 1.00 96.50 276 GLU A CA 1
ATOM 2025 C C . GLU A 1 276 ? -6.741 13.260 6.869 1.00 96.50 276 GLU A C 1
ATOM 2027 O O . GLU A 1 276 ? -5.731 12.785 6.346 1.00 96.50 276 GLU A O 1
ATOM 2032 N N . ILE A 1 277 ? -7.005 13.115 8.172 1.00 98.06 277 ILE A N 1
ATOM 2033 C CA . ILE A 1 277 ? -6.183 12.345 9.118 1.00 98.06 277 ILE A CA 1
ATOM 2034 C C . ILE A 1 277 ? -5.965 10.923 8.599 1.00 98.06 277 ILE A C 1
ATOM 2036 O O . ILE A 1 277 ? -4.827 10.455 8.535 1.00 98.06 277 ILE A O 1
ATOM 2040 N N . PHE A 1 278 ? -7.043 10.251 8.188 1.00 97.31 278 PHE A N 1
ATOM 2041 C CA . PHE A 1 278 ? -6.976 8.910 7.619 1.00 97.31 278 PHE A CA 1
ATOM 2042 C C . PHE A 1 278 ? -6.097 8.862 6.364 1.00 97.31 278 PHE A C 1
ATOM 2044 O O . PHE A 1 278 ? -5.177 8.050 6.310 1.00 97.31 278 PHE A O 1
ATOM 2051 N N . ARG A 1 279 ? -6.301 9.753 5.384 1.00 94.00 279 ARG A N 1
ATOM 2052 C CA . ARG A 1 279 ? -5.481 9.799 4.158 1.00 94.00 279 ARG A CA 1
ATOM 2053 C C . ARG A 1 279 ? -4.000 9.990 4.463 1.00 94.00 279 ARG A C 1
ATOM 2055 O O . ARG A 1 279 ? -3.166 9.294 3.885 1.00 94.00 279 ARG A O 1
ATOM 2062 N N . VAL A 1 280 ? -3.667 10.910 5.368 1.00 93.19 280 VAL A N 1
ATOM 2063 C CA . VAL A 1 280 ? -2.272 11.192 5.729 1.00 93.19 280 VAL A CA 1
ATOM 2064 C C . VAL A 1 280 ? -1.644 10.020 6.473 1.00 93.19 280 VAL A C 1
ATOM 2066 O O . VAL A 1 280 ? -0.524 9.629 6.151 1.00 93.19 280 VAL A O 1
ATOM 2069 N N . TRP A 1 281 ? -2.373 9.392 7.395 1.00 96.69 281 TRP A N 1
ATOM 2070 C CA . TRP A 1 281 ? -1.913 8.177 8.064 1.00 96.69 281 TRP A CA 1
ATOM 2071 C C . TRP A 1 281 ? -1.681 7.036 7.055 1.00 96.69 281 TRP A C 1
ATOM 2073 O O . TRP A 1 281 ? -0.619 6.418 7.025 1.00 96.69 281 TRP A O 1
ATOM 2083 N N . MET A 1 282 ? -2.622 6.792 6.144 1.00 90.50 282 MET A N 1
ATOM 2084 C CA . MET A 1 282 ? -2.474 5.751 5.121 1.00 90.50 282 MET A CA 1
ATOM 2085 C C . MET A 1 282 ? -1.341 6.044 4.119 1.00 90.50 282 MET A C 1
ATOM 2087 O O . MET A 1 282 ? -0.732 5.111 3.595 1.00 90.50 282 MET A O 1
ATOM 2091 N N . GLY A 1 283 ? -1.048 7.319 3.841 1.00 83.38 283 GLY A N 1
ATOM 2092 C CA . GLY A 1 283 ? 0.028 7.752 2.943 1.00 83.38 283 GLY A CA 1
ATOM 2093 C C . GLY A 1 283 ? 1.414 7.849 3.595 1.00 83.38 283 GLY A C 1
ATOM 2094 O O . GLY A 1 283 ? 2.422 7.915 2.896 1.00 83.38 283 GLY A O 1
ATOM 2095 N N . ALA A 1 284 ? 1.507 7.851 4.923 1.00 78.62 284 ALA A N 1
ATOM 2096 C CA . ALA A 1 284 ? 2.777 7.993 5.626 1.00 78.62 284 ALA A CA 1
ATOM 2097 C C . ALA A 1 284 ? 3.532 6.654 5.769 1.00 78.62 284 ALA A C 1
ATOM 2099 O O . ALA A 1 284 ? 2.962 5.601 6.073 1.00 78.62 284 ALA A O 1
ATOM 2100 N N . SER A 1 285 ? 4.858 6.706 5.596 1.00 80.25 285 SER A N 1
ATOM 2101 C CA . SER A 1 285 ? 5.768 5.554 5.709 1.00 80.25 285 SER A CA 1
ATOM 2102 C C . SER A 1 285 ? 6.680 5.670 6.932 1.00 80.25 285 SER A C 1
ATOM 2104 O O . SER A 1 285 ? 7.055 6.770 7.326 1.00 80.25 285 SER A O 1
ATOM 2106 N N . PHE A 1 286 ? 7.036 4.536 7.539 1.00 81.69 286 PHE A N 1
ATOM 2107 C CA . PHE A 1 286 ? 7.871 4.501 8.741 1.00 81.69 286 PHE A CA 1
ATOM 2108 C C . PHE A 1 286 ? 9.315 4.950 8.465 1.00 81.69 286 PHE A C 1
ATOM 2110 O O . PHE A 1 286 ? 9.975 4.444 7.558 1.00 81.69 286 PHE A O 1
ATOM 2117 N N . GLU A 1 287 ? 9.842 5.848 9.297 1.00 79.12 287 GLU A N 1
ATOM 2118 C CA . GLU A 1 287 ? 11.212 6.365 9.211 1.00 79.12 287 GLU A CA 1
ATOM 2119 C C . GLU A 1 287 ? 12.179 5.480 10.020 1.00 79.12 287 GLU A C 1
ATOM 2121 O O . GLU A 1 287 ? 12.675 5.837 11.096 1.00 79.12 287 GLU A O 1
ATOM 2126 N N . GLY A 1 288 ? 12.429 4.277 9.498 1.00 70.25 288 GLY A N 1
ATOM 2127 C CA . GLY A 1 288 ? 13.091 3.175 10.203 1.00 70.25 288 GLY A CA 1
ATOM 2128 C C . GLY A 1 288 ? 14.397 3.514 10.925 1.00 70.25 288 GLY A C 1
ATOM 2129 O O . GLY A 1 288 ? 14.530 3.210 12.111 1.00 70.25 288 GLY A O 1
ATOM 2130 N N . GLU A 1 289 ? 15.353 4.175 10.271 1.00 69.62 289 GLU A N 1
ATOM 2131 C CA . GLU A 1 289 ? 16.703 4.379 10.827 1.00 69.62 289 GLU A CA 1
ATOM 2132 C C . GLU A 1 289 ? 16.719 5.169 12.147 1.00 69.62 289 GLU A C 1
ATOM 2134 O O . GLU A 1 289 ? 17.485 4.861 13.062 1.00 69.62 289 GLU A O 1
ATOM 2139 N N . ARG A 1 290 ? 15.847 6.175 12.285 1.00 74.00 290 ARG A N 1
ATOM 2140 C CA . ARG A 1 290 ? 15.824 7.073 13.455 1.00 74.00 290 ARG A CA 1
ATOM 2141 C C . ARG A 1 290 ? 14.962 6.554 14.600 1.00 74.00 290 ARG A C 1
ATOM 2143 O O . ARG A 1 290 ? 15.127 6.986 15.748 1.00 74.00 290 ARG A O 1
ATOM 2150 N N . HIS A 1 291 ? 14.034 5.646 14.304 1.00 82.81 291 HIS A N 1
ATOM 2151 C CA . HIS A 1 291 ? 12.971 5.256 15.226 1.00 82.81 291 HIS A CA 1
ATOM 2152 C C . HIS A 1 291 ? 12.960 3.763 15.585 1.00 82.81 291 HIS A C 1
ATOM 2154 O O . HIS A 1 291 ? 12.453 3.416 16.655 1.00 82.81 291 HIS A O 1
ATOM 2160 N N . ALA A 1 292 ? 13.605 2.888 14.803 1.00 77.62 292 ALA A N 1
ATOM 2161 C CA . ALA A 1 292 ? 13.624 1.437 15.034 1.00 77.62 292 ALA A CA 1
ATOM 2162 C C . ALA A 1 292 ? 14.117 1.042 16.436 1.00 77.62 292 ALA A C 1
ATOM 2164 O O . ALA A 1 292 ? 13.543 0.161 17.075 1.00 77.62 292 ALA A O 1
ATOM 2165 N N . ALA A 1 293 ? 15.125 1.738 16.974 1.00 80.94 293 ALA A N 1
ATOM 2166 C CA . ALA A 1 293 ? 15.646 1.457 18.314 1.00 80.94 293 ALA A CA 1
ATOM 2167 C C . ALA A 1 293 ? 14.604 1.682 19.428 1.00 80.94 293 ALA A C 1
ATOM 2169 O O . ALA A 1 293 ? 14.660 1.029 20.472 1.00 80.94 293 ALA A O 1
ATOM 2170 N N . ARG A 1 294 ? 13.650 2.604 19.233 1.00 88.25 294 ARG A N 1
ATOM 2171 C CA . ARG A 1 294 ? 12.558 2.845 20.189 1.00 88.25 294 ARG A CA 1
ATOM 2172 C C . ARG A 1 294 ? 11.502 1.747 20.085 1.00 88.25 294 ARG A C 1
ATOM 2174 O O . ARG A 1 294 ? 11.084 1.240 21.121 1.00 88.25 294 ARG A O 1
ATOM 2181 N N . LEU A 1 295 ? 11.158 1.313 18.873 1.00 83.69 295 LEU A N 1
ATOM 2182 C CA . LEU A 1 295 ? 10.240 0.188 18.657 1.00 83.69 295 LEU A CA 1
ATOM 2183 C C . LEU A 1 295 ? 10.786 -1.110 19.254 1.00 83.69 295 LEU A C 1
ATOM 2185 O O . LEU A 1 295 ? 10.068 -1.796 19.973 1.00 83.69 295 LEU A O 1
ATOM 2189 N N . ALA A 1 296 ? 12.078 -1.393 19.073 1.00 81.69 296 ALA A N 1
ATOM 2190 C CA . ALA A 1 296 ? 12.715 -2.558 19.685 1.00 81.69 296 ALA A CA 1
ATOM 2191 C C . ALA A 1 296 ? 12.604 -2.551 21.224 1.00 81.69 296 ALA A C 1
ATOM 2193 O O . ALA A 1 296 ? 12.447 -3.601 21.851 1.00 81.69 296 ALA A O 1
ATOM 2194 N N . LYS A 1 297 ? 12.643 -1.366 21.855 1.00 90.31 297 LYS A N 1
ATOM 2195 C CA . LYS A 1 297 ? 12.406 -1.235 23.302 1.00 90.31 297 LYS A CA 1
ATOM 2196 C C . LYS A 1 297 ? 10.956 -1.539 23.676 1.00 90.31 297 LYS A C 1
ATOM 2198 O O . LYS A 1 297 ? 10.763 -2.220 24.679 1.00 90.31 297 LYS A O 1
ATOM 2203 N N . LEU A 1 298 ? 9.977 -1.076 22.893 1.00 87.69 298 LEU A N 1
ATOM 2204 C CA . LEU A 1 298 ? 8.559 -1.392 23.112 1.00 87.69 298 LEU A CA 1
ATOM 2205 C C . LEU A 1 298 ? 8.330 -2.906 23.051 1.00 87.69 298 LEU A C 1
ATOM 2207 O O . LEU A 1 298 ? 7.827 -3.476 24.015 1.00 87.69 298 LEU A O 1
ATOM 2211 N N . SER A 1 299 ? 8.831 -3.574 22.008 1.00 83.81 299 SER A N 1
ATOM 2212 C CA . SER A 1 299 ? 8.723 -5.033 21.871 1.00 83.81 299 SER A CA 1
ATOM 2213 C C . SER A 1 299 ? 9.372 -5.791 23.031 1.00 83.81 299 SER A C 1
ATOM 2215 O O . SER A 1 299 ? 8.857 -6.802 23.505 1.00 83.81 299 SER A O 1
ATOM 2217 N N . ARG A 1 300 ? 10.489 -5.281 23.560 1.00 89.69 300 ARG A N 1
ATOM 2218 C CA . ARG A 1 300 ? 11.114 -5.858 24.756 1.00 89.69 300 ARG A CA 1
ATOM 2219 C C . ARG A 1 300 ? 10.236 -5.707 26.003 1.00 89.69 300 ARG A C 1
ATOM 2221 O O . ARG A 1 300 ? 10.212 -6.617 26.829 1.00 89.69 300 ARG A O 1
ATOM 2228 N N . TYR A 1 301 ? 9.543 -4.580 26.168 1.00 91.94 301 TYR A N 1
ATOM 2229 C CA . TYR A 1 301 ? 8.616 -4.388 27.288 1.00 91.94 301 TYR A CA 1
ATOM 2230 C C . TYR A 1 301 ? 7.412 -5.324 27.192 1.00 91.94 301 TYR A C 1
ATOM 2232 O O . TYR A 1 301 ? 7.027 -5.909 28.201 1.00 91.94 301 TYR A O 1
ATOM 2240 N N . GLU A 1 302 ? 6.880 -5.542 25.992 1.00 89.25 302 GLU A N 1
ATOM 2241 C CA . GLU A 1 302 ? 5.809 -6.514 25.753 1.00 89.25 302 GLU A CA 1
ATOM 2242 C C . GLU A 1 302 ? 6.227 -7.936 26.160 1.00 89.25 302 GLU A C 1
ATOM 2244 O O . GLU A 1 302 ? 5.516 -8.603 26.917 1.00 89.25 302 GLU A O 1
ATOM 2249 N N . ALA A 1 303 ? 7.418 -8.377 25.739 1.00 83.25 303 ALA A N 1
ATOM 2250 C CA . ALA A 1 303 ? 7.966 -9.680 26.120 1.00 83.25 303 ALA A CA 1
ATOM 2251 C C . ALA A 1 303 ? 8.173 -9.805 27.642 1.00 83.25 303 ALA A C 1
ATOM 2253 O O . ALA A 1 303 ? 7.883 -10.846 28.239 1.00 83.25 303 ALA A O 1
ATOM 2254 N N . LEU A 1 304 ? 8.629 -8.731 28.298 1.00 90.25 304 LEU A N 1
ATOM 2255 C CA . LEU A 1 304 ? 8.778 -8.703 29.753 1.00 90.25 304 LEU A CA 1
ATOM 2256 C C . LEU A 1 304 ? 7.423 -8.857 30.456 1.00 90.25 304 LEU A C 1
ATOM 2258 O O . LEU A 1 304 ? 7.310 -9.676 31.367 1.00 90.25 304 LEU A O 1
ATOM 2262 N N . ILE A 1 305 ? 6.389 -8.132 30.018 1.00 88.81 305 ILE A N 1
ATOM 2263 C CA . ILE A 1 305 ? 5.029 -8.231 30.574 1.00 88.81 305 ILE A CA 1
ATOM 2264 C C . ILE A 1 305 ? 4.502 -9.670 30.470 1.00 88.81 305 ILE A C 1
ATOM 2266 O O . ILE A 1 305 ? 3.976 -10.203 31.449 1.00 88.81 305 ILE A O 1
ATOM 2270 N N . GLN A 1 306 ? 4.704 -10.333 29.328 1.00 83.81 306 GLN A N 1
ATOM 2271 C CA . GLN A 1 306 ? 4.321 -11.738 29.145 1.00 83.81 306 GLN A CA 1
ATOM 2272 C C . GLN A 1 306 ? 5.051 -12.668 30.126 1.00 83.81 306 GLN A C 1
ATOM 2274 O O . GLN A 1 306 ? 4.421 -13.533 30.736 1.00 83.81 306 GLN A O 1
ATOM 2279 N N . SER A 1 307 ? 6.353 -12.455 30.340 1.00 85.69 307 SER A N 1
ATOM 2280 C CA . SER A 1 307 ? 7.140 -13.252 31.294 1.00 85.69 307 SER A CA 1
ATOM 2281 C C . SER A 1 307 ? 6.699 -13.059 32.754 1.00 85.69 307 SER A C 1
ATOM 2283 O O . SER A 1 307 ? 6.697 -14.000 33.550 1.00 85.69 307 SER A O 1
ATOM 2285 N N . LEU A 1 308 ? 6.276 -11.843 33.120 1.00 88.50 308 LEU A N 1
ATOM 2286 C CA . LEU A 1 308 ? 5.752 -11.553 34.455 1.00 88.50 308 LEU A CA 1
ATOM 2287 C C . LEU A 1 308 ? 4.421 -12.283 34.687 1.00 88.50 308 LEU A C 1
ATOM 2289 O O . LEU A 1 308 ? 4.189 -12.807 35.776 1.00 88.50 308 LEU A O 1
ATOM 2293 N N . ALA A 1 309 ? 3.581 -12.375 33.653 1.00 80.56 309 ALA A N 1
ATOM 2294 C CA . ALA A 1 309 ? 2.307 -13.087 33.698 1.00 80.56 309 ALA A CA 1
ATOM 2295 C C . ALA A 1 309 ? 2.450 -14.623 33.719 1.00 80.56 309 ALA A C 1
ATOM 2297 O O . ALA A 1 309 ? 1.586 -15.304 34.270 1.00 80.56 309 ALA A O 1
ATOM 2298 N N . SER A 1 310 ? 3.517 -15.193 33.145 1.00 75.06 310 SER A N 1
ATOM 2299 C CA . SER A 1 310 ? 3.775 -16.641 33.216 1.00 75.06 310 SER A CA 1
ATOM 2300 C C . SER A 1 310 ? 4.325 -17.072 34.578 1.00 75.06 310 SER A C 1
ATOM 2302 O O . SER A 1 310 ? 3.931 -18.113 35.098 1.00 75.06 310 SER A O 1
ATOM 2304 N N . ASN A 1 311 ? 5.182 -16.251 35.192 1.00 71.94 311 ASN A N 1
ATOM 2305 C CA . ASN A 1 311 ? 5.806 -16.550 36.486 1.00 71.94 311 ASN A CA 1
ATOM 2306 C C . ASN A 1 311 ? 4.836 -16.460 37.677 1.00 71.94 311 ASN A C 1
ATOM 2308 O O . ASN A 1 311 ? 5.085 -17.061 38.722 1.00 71.94 311 ASN A O 1
ATOM 2312 N N . SER A 1 312 ? 3.735 -15.716 37.544 1.00 62.47 312 SER A N 1
ATOM 2313 C CA . SER A 1 312 ? 2.680 -15.663 38.563 1.00 62.47 312 SER A CA 1
ATOM 2314 C C . SER A 1 312 ? 1.790 -16.911 38.557 1.00 62.47 312 SER A C 1
ATOM 2316 O O . SER A 1 312 ? 1.322 -17.315 39.616 1.00 62.47 312 SER A O 1
ATOM 2318 N N . ARG A 1 313 ? 1.616 -17.569 37.401 1.00 59.22 313 ARG A N 1
ATOM 2319 C CA . ARG A 1 313 ? 0.825 -18.809 37.256 1.00 59.22 313 ARG A CA 1
ATOM 2320 C C . ARG A 1 313 ? 1.561 -20.074 37.696 1.00 59.22 313 ARG A C 1
ATOM 2322 O O . ARG A 1 313 ? 0.918 -21.075 37.964 1.00 59.22 313 ARG A O 1
ATOM 2329 N N . SER A 1 314 ? 2.892 -20.050 37.771 1.00 56.94 314 SER A N 1
ATOM 2330 C CA . SER A 1 314 ? 3.696 -21.179 38.266 1.00 56.94 314 SER A CA 1
ATOM 2331 C C . SER A 1 314 ? 3.905 -21.166 39.787 1.00 56.94 314 SER A C 1
ATOM 2333 O O . SER A 1 314 ? 4.625 -22.011 40.312 1.00 56.94 314 SER A O 1
ATOM 2335 N N . ARG A 1 315 ? 3.359 -20.163 40.488 1.00 55.47 315 ARG A N 1
ATOM 2336 C CA . ARG A 1 315 ? 3.451 -19.995 41.951 1.00 55.47 315 ARG A CA 1
ATOM 2337 C C . ARG A 1 315 ? 2.099 -20.148 42.663 1.00 55.47 315 ARG A C 1
ATOM 2339 O O . ARG A 1 315 ? 2.055 -19.988 43.880 1.00 55.47 315 ARG A O 1
ATOM 2346 N N . SER A 1 316 ? 1.035 -20.432 41.912 1.00 45.94 316 SER A N 1
ATOM 2347 C CA . SER A 1 316 ? -0.296 -20.825 42.396 1.00 45.94 316 SER A CA 1
ATOM 2348 C C . SER A 1 316 ? -0.491 -22.320 42.207 1.00 45.94 316 SER A C 1
ATOM 2350 O O . SER A 1 316 ? -0.986 -22.967 43.147 1.00 45.94 316 SER A O 1
#

Nearest PDB structures (foldseek):
  3he8-assembly1_A  TM=9.872E-01  e=4.422E-15  Acetivibrio thermocellus ATCC 27405
  1o1x-assembly1_A  TM=9.682E-01  e=7.908E-14  Thermotoga maritima
  1nn4-assembly1_A  TM=9.725E-01  e=5.508E-13  Escherichia coli
  2vvr-assembly1_A  TM=9.861E-01  e=1.580E-12  Escherichia coli K-12
  4lfk-assembly1_B  TM=8.935E-01  e=4.790E-12  Lacticaseibacillus rhamnosus Lc 705

pLDDT: mean 89.43, std 10.96, range [39.19, 98.62]

Solvent-accessible surface area (backbone atoms only — not comparable to full-atom values): 16105 Å² total; per-residue (Å²): 130,83,82,60,53,28,38,33,25,33,26,57,50,17,23,40,69,17,47,49,42,39,57,47,45,53,50,56,32,49,80,70,72,40,74,60,51,45,73,42,50,17,2,82,68,22,59,68,68,39,56,43,35,72,49,40,38,53,39,33,46,77,73,77,40,85,43,88,83,42,54,12,27,50,61,48,59,64,61,55,67,68,30,66,32,35,36,16,33,34,68,70,44,45,54,51,48,38,71,69,38,42,71,44,41,72,40,48,46,56,42,28,44,36,36,95,88,47,80,69,44,63,54,76,80,46,80,95,54,59,63,68,49,29,40,53,46,49,53,52,45,50,50,14,48,50,42,41,45,47,47,46,66,69,70,56,58,57,60,27,36,26,36,26,20,24,41,67,5,39,66,58,47,50,54,49,50,54,50,40,47,76,69,65,41,43,75,43,80,65,32,52,91,52,78,61,89,60,68,46,52,62,37,24,41,53,34,38,51,34,33,63,68,64,75,20,70,28,25,39,39,26,21,49,71,14,60,66,37,27,58,39,20,47,69,43,76,84,45,34,46,38,70,36,88,46,50,66,54,22,30,45,35,15,26,58,63,54,38,43,23,48,18,30,30,49,51,98,43,55,71,70,56,51,50,49,21,48,48,41,30,58,20,40,62,60,46,52,91,87,24,45,74,59,52,55,50,51,56,49,50,46,54,48,52,54,52,56,60,52,60,56,65,77,74,110

Secondary structure (DSSP, 8-state):
-PPPEEEEEEESSSSSHHHHHHHHHHHHHHHTT-TTEEEEEEETTPPTTPBPPHHHHHHHHHTT---TT-B--B--HHHHHH-SEEEESSHHHHHHHHHH-GGGGGGEEEGGGG-TT-TT------TTS-HHHHHHHHHHHHHHHHHHIIIIIIS----EEEEEE-TTSHHHHHHHHHHHHHTT-EEEE-S--SSS---HHHHHHHHHHHHHTTSSSEEEEEESSSHHHHHHHTTSTT--EEE-SSHHHHHHHHHHH--SEEEEESSSS-HHHHHHHHHHHHH----HHHHHHHHHHHHHHHHHHHHHHHHHHT--

Foldseek 3Di:
DPQQAEEEEEEAAQQAQQLLLQQLLCVLCVVVVNPSHHYYYAHQHYDWFDFRDPLRQVLQVVVVTHRRPPIHHHDALVSLLSHLAYEYQAPVRVVSSCVRPLLSQLRYDHLLCLAPPDHDDHQDDCPPHDSVSSNVSSVSSNSSSNSCCVPPPVVPPQAAEEEEEFLLCQVLSVLVVVLCVSSVHHYDYLDDNHNDGDDLLVSLCVRLVCCQVVVHQAYEYEYQAQPVSQVSSVVDQPAQEFEDQAQVSLQCSCAAQVHRYYTYHSPPHDSVRVSNSVSNNSSHHYNCPVHVVVNVVSNVVVVVVVVVVVVVVVVD

Mean predicted aligned error: 11.48 Å

Sequence (316 aa):
MTAKLKILLVCTGNTCRSAMAEALLRRILHERGYDHVDVASSGVAACDGVAASPGARAAMAQLGLDLSRHASRALTWEALVDADWVLAMEHVHLGYVLNLAPGAAYKCRLLGEYNSSGVGEDIPDPFGQPPEVFAHCADRLASCLTAFVERELVSGSRPQLALASDHHGVELKGALVGEAQAMGWRLVDCGASGSEAVDYPDLAWEVARLVVRGRVNYGILVCDSGLGMDIAANKLPGVRAALCHDVGAAEMARRHVDANVLVLGAVGVSQETALEIFRVWMGASFEGERHAARLAKLSRYEALIQSLASNSRSRS